Protein AF-A0A838H5M0-F1 (afdb_monomer)

pLDDT: mean 82.22, std 24.82, range [26.3, 98.81]

Secondary structure (DSSP, 8-state):
-------------------------------PPPPTT--------SPPPEESSSPPTTS-PPPPSS----HHHHHHHS--SEEEESSSPPPHHHHHHHHHTT-EEEEEESSHHHHHHHHHTT-SEEEEE-TT-SEE--SSSSS-----HHHHHHHHHHH--S-EEEESS--SHHHHHHHHHTT-SEEE-SGGGTTSTT----HHHHHHHT-TT--EEEESTTTSS-EEEE--HHHHHHGGG--S-TTHHHHHHHHHHHHHHHHT-GGGS--B--TTGGG--SS-HHHHHHHHHHHHHHHHHHHHHTT-

Structure (mmCIF, N/CA/C/O backbone):
data_AF-A0A838H5M0-F1
#
_entry.id   AF-A0A838H5M0-F1
#
loop_
_atom_site.group_PDB
_atom_site.id
_atom_site.type_symbol
_atom_site.label_atom_id
_atom_site.label_alt_id
_atom_site.label_comp_id
_atom_site.label_asym_id
_atom_site.label_entity_id
_atom_site.label_seq_id
_atom_site.pdbx_PDB_ins_code
_atom_site.Cartn_x
_atom_site.Cartn_y
_atom_site.Cartn_z
_atom_site.occupancy
_atom_site.B_iso_or_equiv
_atom_site.auth_seq_id
_atom_site.auth_comp_id
_atom_site.auth_asym_id
_atom_site.auth_atom_id
_atom_site.pdbx_PDB_model_num
ATOM 1 N N . MET A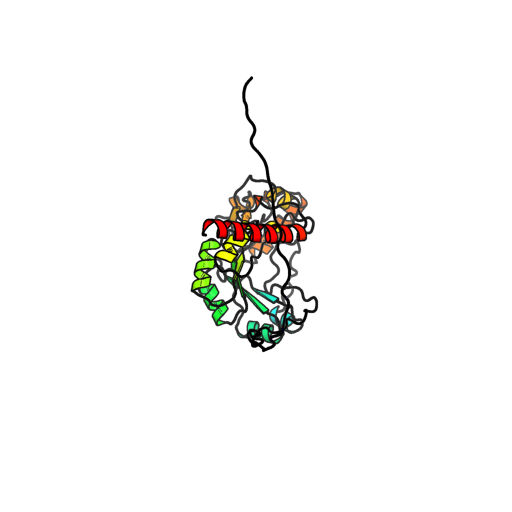 1 1 ? 17.985 65.710 22.638 1.00 34.78 1 MET A N 1
ATOM 2 C CA . MET A 1 1 ? 17.263 66.987 22.824 1.00 34.78 1 MET A CA 1
ATOM 3 C C . MET A 1 1 ? 15.819 66.740 22.411 1.00 34.78 1 MET A C 1
ATOM 5 O O . MET A 1 1 ? 15.636 66.381 21.258 1.00 34.78 1 MET A O 1
ATOM 9 N N . THR A 1 2 ? 14.796 66.876 23.261 1.00 35.25 2 THR A N 1
ATOM 10 C CA . THR A 1 2 ? 14.745 66.818 24.751 1.00 35.25 2 THR A CA 1
ATOM 11 C C . THR A 1 2 ? 14.384 65.365 25.149 1.00 35.25 2 THR A C 1
ATOM 13 O O . THR A 1 2 ? 14.988 64.502 24.514 1.00 35.25 2 THR A O 1
ATOM 16 N N . SER A 1 3 ? 13.551 64.925 26.112 1.00 35.50 3 SER A N 1
ATOM 17 C CA . SER A 1 3 ? 12.930 65.410 27.382 1.00 35.50 3 SER A CA 1
ATOM 18 C C . SER A 1 3 ? 13.117 64.259 28.412 1.00 35.50 3 SER A C 1
ATOM 20 O O . SER A 1 3 ? 13.356 63.133 27.985 1.00 35.50 3 SER A O 1
ATOM 22 N N . SER A 1 4 ? 13.167 64.398 29.744 1.00 38.53 4 SER A N 1
ATOM 23 C CA . SER A 1 4 ? 12.396 65.165 30.754 1.00 38.53 4 SER A CA 1
ATOM 24 C C . SER A 1 4 ? 11.005 64.563 31.068 1.00 38.53 4 SER A C 1
ATOM 26 O O . SER A 1 4 ? 10.207 64.428 30.149 1.00 38.53 4 SER A O 1
ATOM 28 N N . VAL A 1 5 ? 10.630 64.227 32.319 1.00 40.16 5 VAL A N 1
ATOM 29 C CA . VAL A 1 5 ? 11.380 64.259 33.604 1.00 40.16 5 VAL A CA 1
ATOM 30 C C . VAL A 1 5 ? 10.808 63.259 34.653 1.00 40.16 5 VAL A C 1
ATOM 32 O O . VAL A 1 5 ? 9.795 62.613 34.411 1.00 40.16 5 VAL A O 1
ATOM 35 N N . GLU A 1 6 ? 11.525 63.130 35.774 1.00 38.84 6 GLU A N 1
ATOM 36 C CA . GLU A 1 6 ? 11.479 62.237 36.960 1.00 38.84 6 GLU A CA 1
ATOM 37 C C . GLU A 1 6 ? 10.136 61.967 37.706 1.00 38.84 6 GLU A C 1
ATOM 39 O O . GLU A 1 6 ? 9.140 62.654 37.501 1.00 38.84 6 GLU A O 1
ATOM 44 N N . GLY A 1 7 ? 10.144 61.026 38.683 1.00 31.27 7 GLY A N 1
ATOM 45 C CA . GLY A 1 7 ? 9.104 60.941 39.740 1.00 31.27 7 GLY A CA 1
ATOM 46 C C . GLY A 1 7 ? 9.066 59.692 40.663 1.00 31.27 7 GLY A C 1
ATOM 47 O O . GLY A 1 7 ? 8.311 58.762 40.406 1.00 31.27 7 GLY A O 1
ATOM 48 N N . THR A 1 8 ? 9.806 59.681 41.786 1.00 37.62 8 THR A N 1
ATOM 49 C CA . THR A 1 8 ? 9.671 58.776 42.981 1.00 37.62 8 THR A CA 1
ATOM 50 C C . THR A 1 8 ? 10.147 59.548 44.248 1.00 37.62 8 THR A C 1
ATOM 52 O O . THR A 1 8 ? 10.794 60.570 44.011 1.00 37.62 8 THR A O 1
ATOM 55 N N . PRO A 1 9 ? 9.903 59.170 45.549 1.00 48.09 9 PRO A N 1
ATOM 56 C CA . PRO A 1 9 ? 9.705 57.809 46.117 1.00 48.09 9 PRO A CA 1
ATOM 57 C C . PRO A 1 9 ? 8.770 57.613 47.377 1.00 48.09 9 PRO A C 1
ATOM 59 O O . PRO A 1 9 ? 8.238 58.565 47.925 1.00 48.09 9 PRO A O 1
ATOM 62 N N . ARG A 1 10 ? 8.606 56.330 47.802 1.00 38.19 10 ARG A N 1
ATOM 63 C CA . ARG A 1 10 ? 8.627 55.644 49.158 1.00 38.19 10 ARG A CA 1
ATOM 64 C C . ARG A 1 10 ? 8.530 56.430 50.517 1.00 38.19 10 ARG A C 1
ATOM 66 O O . ARG A 1 10 ? 8.821 57.617 50.494 1.00 38.19 10 ARG A O 1
ATOM 73 N N . PRO A 1 11 ? 8.410 55.791 51.737 1.00 58.31 11 PRO A N 1
ATOM 74 C CA . PRO A 1 11 ? 7.992 54.420 52.190 1.00 58.31 11 PRO A CA 1
ATOM 75 C C . PRO A 1 11 ? 7.090 54.363 53.493 1.00 58.31 11 PRO A C 1
ATOM 77 O O . PRO A 1 11 ? 6.642 55.391 53.984 1.00 58.31 11 PRO A O 1
ATOM 80 N N . ASN A 1 12 ? 6.972 53.156 54.106 1.00 33.72 12 ASN A N 1
ATOM 81 C CA . ASN A 1 12 ? 6.614 52.785 55.513 1.00 33.72 12 ASN A CA 1
ATOM 82 C C . ASN A 1 12 ? 5.125 52.464 55.837 1.00 33.72 12 ASN A C 1
ATOM 84 O O . ASN A 1 12 ? 4.237 53.140 55.341 1.00 33.72 12 ASN A O 1
ATOM 88 N N . GLY A 1 13 ? 4.785 51.474 56.692 1.00 31.48 13 GLY A N 1
ATOM 89 C CA . GLY A 1 13 ? 5.603 50.392 57.291 1.00 31.48 13 GLY A CA 1
ATOM 90 C C . GLY A 1 13 ? 4.922 49.567 58.424 1.00 31.48 13 GLY A C 1
ATOM 91 O O . GLY A 1 13 ? 4.016 50.064 59.074 1.00 31.48 13 GLY A O 1
ATOM 92 N N . GLN A 1 14 ? 5.448 48.351 58.681 1.00 33.41 14 GLN A N 1
ATOM 93 C CA . GLN A 1 14 ? 5.302 47.463 59.874 1.00 33.41 14 GLN A CA 1
ATOM 94 C C . GLN A 1 14 ? 3.934 46.838 60.284 1.00 33.41 14 GLN A C 1
ATOM 96 O O . GLN A 1 14 ? 2.878 47.449 60.201 1.00 33.41 14 GLN A O 1
ATOM 101 N N . GLY A 1 15 ? 4.001 45.599 60.813 1.00 29.78 15 GLY A N 1
ATOM 102 C CA . GLY A 1 15 ? 2.917 44.839 61.476 1.00 29.78 15 GLY A CA 1
ATOM 103 C C . GLY A 1 15 ? 3.298 43.355 61.687 1.00 29.78 15 GLY A C 1
ATOM 104 O O . GLY A 1 15 ? 3.871 42.758 60.779 1.00 29.78 15 GLY A O 1
ATOM 105 N N . LEU A 1 16 ? 3.050 42.757 62.868 1.00 31.25 16 LEU A N 1
ATOM 106 C CA . LEU A 1 16 ? 3.543 41.409 63.246 1.00 31.25 16 LEU A CA 1
ATOM 107 C C . LEU A 1 16 ? 2.589 40.599 64.159 1.00 31.25 16 LEU A C 1
ATOM 109 O O . LEU A 1 16 ? 1.838 41.163 64.948 1.00 31.25 16 LEU A O 1
ATOM 113 N N . THR A 1 17 ? 2.802 39.272 64.158 1.00 32.50 17 THR A N 1
ATOM 114 C CA . THR A 1 17 ? 2.340 38.224 65.111 1.00 32.50 17 THR A CA 1
ATOM 115 C C . THR A 1 17 ? 0.890 37.703 65.017 1.00 32.50 17 THR A C 1
ATOM 117 O O . THR A 1 17 ? -0.014 38.383 64.546 1.00 32.50 17 THR A O 1
ATOM 120 N N . GLY A 1 18 ? 0.705 36.449 65.465 1.00 28.34 18 GLY A N 1
ATOM 121 C CA . GLY A 1 18 ? -0.548 35.671 65.462 1.00 28.34 18 GLY A CA 1
ATOM 122 C C . GLY A 1 18 ? -0.293 34.205 65.070 1.00 28.34 18 GLY A C 1
ATOM 123 O O . GLY A 1 18 ? 0.256 33.962 63.998 1.00 28.34 18 GLY A O 1
ATOM 124 N N . ALA A 1 19 ? -0.633 33.223 65.920 1.00 29.98 19 ALA A N 1
ATOM 125 C CA . ALA A 1 19 ? -0.264 31.816 65.698 1.00 29.98 19 ALA A CA 1
ATOM 126 C C . ALA A 1 19 ? -1.312 30.791 66.182 1.00 29.98 19 ALA A C 1
ATOM 128 O O . ALA A 1 19 ? -1.676 30.813 67.353 1.00 29.98 19 ALA A O 1
ATOM 129 N N . GLN A 1 20 ? -1.640 29.829 65.298 1.00 30.98 20 GLN A N 1
ATOM 130 C CA . GLN A 1 20 ? -2.235 28.500 65.581 1.00 30.98 20 GLN A CA 1
ATOM 131 C C . GLN A 1 20 ? -3.648 28.477 66.242 1.00 30.98 20 GLN A C 1
ATOM 133 O O . GLN A 1 20 ? -4.130 29.535 66.642 1.00 30.98 20 GLN A O 1
ATOM 138 N N . PRO A 1 21 ? -4.385 27.330 66.297 1.00 36.12 21 PRO A N 1
ATOM 139 C CA . PRO A 1 21 ? -3.947 25.932 66.156 1.00 36.12 21 PRO A CA 1
ATOM 140 C C . PRO A 1 21 ? -4.722 25.070 65.123 1.00 36.12 21 PRO A C 1
ATOM 142 O O . PRO A 1 21 ? -5.236 25.558 64.122 1.00 36.12 21 PRO A O 1
ATOM 145 N N . GLU A 1 22 ? -4.674 23.753 65.342 1.00 28.27 22 GLU A N 1
ATOM 146 C CA . GLU A 1 22 ? -5.005 22.637 64.450 1.00 28.27 22 GLU A CA 1
ATOM 147 C C . GLU A 1 22 ? -6.471 22.517 63.994 1.00 28.27 22 GLU A C 1
ATOM 149 O O . GLU A 1 22 ? -7.405 22.781 64.747 1.00 28.27 22 GLU A O 1
ATOM 154 N N . ALA A 1 23 ? -6.659 21.908 62.816 1.00 29.95 23 ALA A N 1
ATOM 155 C CA . ALA A 1 23 ? -7.841 21.103 62.504 1.00 29.95 23 ALA A CA 1
ATOM 156 C C . ALA A 1 23 ? -7.459 19.933 61.575 1.00 29.95 23 ALA A C 1
ATOM 158 O O . ALA A 1 23 ? -7.046 20.142 60.434 1.00 29.95 23 ALA A O 1
ATOM 159 N N . ARG A 1 24 ? -7.607 18.688 62.046 1.00 27.17 24 ARG A N 1
ATOM 160 C CA . ARG A 1 24 ? -7.564 17.477 61.205 1.00 27.17 24 ARG A CA 1
ATOM 161 C C . ARG A 1 24 ? -8.988 16.983 60.982 1.00 27.17 24 ARG A C 1
ATOM 163 O O . ARG A 1 24 ? -9.653 16.709 61.968 1.00 27.17 24 ARG A O 1
ATOM 170 N N . HIS A 1 25 ? -9.403 16.742 59.740 1.00 28.28 25 HIS A N 1
ATOM 171 C CA . HIS A 1 25 ? -10.390 15.701 59.409 1.00 28.28 25 HIS A CA 1
ATOM 172 C C . HIS A 1 25 ? -10.233 15.260 57.936 1.00 28.28 25 HIS A C 1
ATOM 174 O O . HIS A 1 25 ? -9.649 16.003 57.146 1.00 28.28 25 HIS A O 1
ATOM 180 N N . PRO A 1 26 ? -10.654 14.033 57.568 1.00 30.22 26 PRO A N 1
ATOM 181 C CA . PRO A 1 26 ? -10.278 13.410 56.299 1.00 30.22 26 PRO A CA 1
ATOM 182 C C . PRO A 1 26 ? -11.283 13.662 55.167 1.00 30.22 26 PRO A C 1
ATOM 184 O O . PRO A 1 26 ? -12.488 13.744 55.400 1.00 30.22 26 PRO A O 1
ATOM 187 N N . SER A 1 27 ? -10.801 13.641 53.923 1.00 27.70 27 SER A N 1
ATOM 188 C CA . SER A 1 27 ? -11.640 13.560 52.723 1.00 27.70 27 SER A CA 1
ATOM 189 C C . SER A 1 27 ? -11.167 12.452 51.773 1.00 27.70 27 SER A C 1
ATOM 191 O O . SER A 1 27 ? -10.081 12.496 51.208 1.00 27.70 27 SER A O 1
ATOM 193 N N . SER A 1 28 ? -12.028 11.437 51.646 1.00 29.52 28 SER A N 1
ATOM 194 C CA . SER A 1 28 ? -12.156 10.448 50.562 1.00 29.52 28 SER A CA 1
ATOM 195 C C . SER A 1 28 ? -11.036 10.379 49.505 1.00 29.52 28 SER A C 1
ATOM 197 O O . SER A 1 28 ? -10.989 11.176 48.566 1.00 29.52 28 SER A O 1
ATOM 199 N N . GLY A 1 29 ? -10.207 9.333 49.577 1.00 26.94 29 GLY A N 1
ATOM 200 C CA . GLY A 1 29 ? -9.337 8.941 48.467 1.00 26.94 29 GLY A CA 1
ATOM 201 C C . GLY A 1 29 ? -10.144 8.309 47.330 1.00 26.94 29 GLY A C 1
ATOM 202 O O . GLY A 1 29 ? -10.338 7.095 47.313 1.00 26.94 29 GLY A O 1
ATOM 203 N N . HIS A 1 30 ? -10.604 9.115 46.371 1.00 26.30 30 HIS A N 1
ATOM 204 C CA . HIS A 1 30 ? -11.317 8.621 45.192 1.00 26.30 30 HIS A CA 1
ATOM 205 C C . HIS A 1 30 ? -10.342 8.315 44.045 1.00 26.30 30 HIS A C 1
ATOM 207 O O . HIS A 1 30 ? -10.050 9.166 43.207 1.00 26.30 30 HIS A O 1
ATOM 213 N N . VAL A 1 31 ? -9.826 7.083 44.010 1.00 30.00 31 VAL A N 1
ATOM 214 C CA . VAL A 1 31 ? -9.080 6.568 42.852 1.00 30.00 31 VAL A CA 1
ATOM 215 C C . VAL A 1 31 ? -10.092 6.157 41.775 1.00 30.00 31 VAL A C 1
ATOM 217 O O . VAL A 1 31 ? -10.850 5.217 42.021 1.00 30.00 31 VAL A O 1
ATOM 220 N N . PRO A 1 32 ? -10.123 6.794 40.587 1.00 30.00 32 PRO A N 1
ATOM 221 C CA . PRO A 1 32 ? -10.972 6.329 39.498 1.00 30.00 32 PRO A CA 1
ATOM 222 C C . PRO A 1 32 ? -10.491 4.945 39.047 1.00 30.00 32 PRO A C 1
ATOM 224 O O . PRO A 1 32 ? -9.348 4.767 38.615 1.00 30.00 32 PRO A O 1
ATOM 227 N N . SER A 1 33 ? -11.358 3.945 39.182 1.00 30.89 33 SER A N 1
ATOM 228 C CA . SER A 1 33 ? -11.054 2.564 38.822 1.00 30.89 33 SER A CA 1
ATOM 229 C C . SER A 1 33 ? -10.790 2.440 37.319 1.00 30.89 33 SER A C 1
ATOM 231 O O . SER A 1 33 ? -11.572 2.891 36.483 1.00 30.89 33 SER A O 1
ATOM 233 N N . ARG A 1 34 ? -9.667 1.804 36.955 1.00 28.98 34 ARG A N 1
ATOM 234 C CA . ARG A 1 34 ? -9.368 1.488 35.550 1.00 28.98 34 ARG A CA 1
ATOM 235 C C . ARG A 1 34 ? -10.463 0.561 35.000 1.00 28.98 34 ARG A C 1
ATOM 237 O O . ARG A 1 34 ? -10.794 -0.409 35.684 1.00 28.98 34 ARG A O 1
ATOM 244 N N . PRO A 1 35 ? -10.966 0.778 33.770 1.00 30.28 35 PRO A N 1
ATOM 245 C CA . PRO A 1 35 ? -11.863 -0.172 33.126 1.00 30.28 35 PRO A CA 1
ATOM 246 C C . PRO A 1 35 ? -11.232 -1.568 33.061 1.00 30.28 35 PRO A C 1
ATOM 248 O O . PRO A 1 35 ? -10.113 -1.737 32.563 1.00 30.28 35 PRO A O 1
ATOM 251 N N . ALA A 1 36 ? -11.949 -2.573 33.564 1.00 31.17 36 ALA A N 1
ATOM 252 C CA . ALA A 1 36 ? -11.558 -3.967 33.412 1.00 31.17 36 ALA A CA 1
ATOM 253 C C . ALA A 1 36 ? -11.675 -4.352 31.927 1.00 31.17 36 ALA A C 1
ATOM 255 O O . ALA A 1 36 ? -12.754 -4.281 31.348 1.00 31.17 36 ALA A O 1
ATOM 256 N N . GLY A 1 37 ? -10.553 -4.712 31.301 1.00 30.72 37 GLY A N 1
ATOM 257 C CA . GLY A 1 37 ? -10.498 -4.992 29.860 1.00 30.72 37 GLY A CA 1
ATOM 258 C C . GLY A 1 37 ? -9.101 -4.863 29.254 1.00 30.72 37 GLY A C 1
ATOM 259 O O . GLY A 1 37 ? -8.787 -5.549 28.285 1.00 30.72 37 GLY A O 1
ATOM 260 N N . ALA A 1 38 ? -8.220 -4.065 29.867 1.00 26.72 38 ALA A N 1
ATOM 261 C CA . ALA A 1 38 ? -6.808 -4.010 29.497 1.00 26.72 38 ALA A CA 1
ATOM 262 C C . ALA A 1 38 ? -6.088 -5.323 29.866 1.00 26.72 38 ALA A C 1
ATOM 264 O O . ALA A 1 38 ? -5.475 -5.429 30.931 1.00 26.72 38 ALA A O 1
ATOM 265 N N . ARG A 1 39 ? -6.151 -6.328 28.980 1.00 32.69 39 ARG A N 1
ATOM 266 C CA . ARG A 1 39 ? -5.245 -7.483 29.029 1.00 32.69 39 ARG A CA 1
ATOM 267 C C . ARG A 1 39 ? -3.813 -6.953 29.008 1.00 32.69 39 ARG A C 1
ATOM 269 O O . ARG A 1 39 ? -3.453 -6.182 28.122 1.00 32.69 39 ARG A O 1
ATOM 276 N N . SER A 1 40 ? -3.006 -7.362 29.983 1.00 29.41 40 SER A N 1
ATOM 277 C CA . SER A 1 40 ? -1.572 -7.083 29.946 1.00 29.41 40 SER A CA 1
ATOM 278 C C . SER A 1 40 ? -0.994 -7.780 28.719 1.00 29.41 40 SER A C 1
ATOM 280 O O . SER A 1 40 ? -1.028 -9.010 28.646 1.00 29.41 40 SER A O 1
ATOM 282 N N . VAL A 1 41 ? -0.509 -7.006 27.745 1.00 38.06 41 VAL A N 1
ATOM 283 C CA . VAL A 1 41 ? 0.188 -7.553 26.579 1.00 38.06 41 VAL A CA 1
ATOM 284 C C . VAL A 1 41 ? 1.526 -8.080 27.080 1.00 38.06 41 VAL A C 1
ATOM 286 O O . VAL A 1 41 ? 2.499 -7.336 27.215 1.00 38.06 41 VAL A O 1
ATOM 289 N N . ALA A 1 42 ? 1.550 -9.368 27.426 1.00 33.38 42 ALA A N 1
ATOM 290 C CA . ALA A 1 42 ? 2.771 -10.071 27.772 1.00 33.38 42 ALA A CA 1
ATOM 291 C C . ALA A 1 42 ? 3.755 -9.884 26.615 1.00 33.38 42 ALA A C 1
ATOM 293 O O . ALA A 1 42 ? 3.446 -10.251 25.483 1.00 33.38 42 ALA A O 1
ATOM 294 N N . ARG A 1 43 ? 4.901 -9.253 26.907 1.00 30.44 43 ARG A N 1
ATOM 295 C CA . ARG A 1 43 ? 5.926 -8.868 25.928 1.00 30.44 43 ARG A CA 1
ATOM 296 C C . ARG A 1 43 ? 6.186 -10.045 24.977 1.00 30.44 43 ARG A C 1
ATOM 298 O O . ARG A 1 43 ? 6.755 -11.037 25.442 1.00 30.44 43 ARG A O 1
ATOM 305 N N . PRO A 1 44 ? 5.779 -9.968 23.697 1.00 37.47 44 PRO A N 1
ATOM 306 C CA . PRO A 1 44 ? 5.873 -11.118 22.817 1.00 37.47 44 PRO A CA 1
ATOM 307 C C . PRO A 1 44 ? 7.340 -11.515 22.649 1.00 37.47 44 PRO A C 1
ATOM 309 O O . PRO A 1 44 ? 8.237 -10.664 22.582 1.00 37.47 44 PRO A O 1
ATOM 312 N N . GLN A 1 45 ? 7.587 -12.824 22.570 1.00 41.25 45 GLN A N 1
ATOM 313 C CA . GLN A 1 45 ? 8.824 -13.311 21.961 1.00 41.25 45 GLN A CA 1
ATOM 314 C C . GLN A 1 45 ? 8.892 -12.765 20.524 1.00 41.25 45 GLN A C 1
ATOM 316 O O . GLN A 1 45 ? 7.856 -12.436 19.952 1.00 41.25 45 GLN A O 1
ATOM 321 N N . ARG A 1 46 ? 10.093 -12.614 19.947 1.00 41.28 46 ARG A N 1
ATOM 322 C CA . ARG A 1 46 ? 10.288 -11.970 18.631 1.00 41.28 46 ARG A CA 1
ATOM 323 C C . ARG A 1 46 ? 9.721 -12.809 17.468 1.00 41.28 46 ARG A C 1
ATOM 325 O O . ARG A 1 46 ? 10.483 -13.357 16.678 1.00 41.28 46 ARG A O 1
ATOM 332 N N . SER A 1 47 ? 8.400 -12.891 17.349 1.00 50.34 47 SER A N 1
ATOM 333 C CA . SER A 1 47 ? 7.701 -13.372 16.163 1.00 50.34 47 SER A CA 1
ATOM 334 C C . SER A 1 47 ? 7.472 -12.201 15.205 1.00 50.34 47 SER A C 1
ATOM 336 O O . SER A 1 47 ? 7.073 -11.106 15.603 1.00 50.34 47 SER A O 1
ATOM 338 N N . VAL A 1 48 ? 7.806 -12.409 13.933 1.00 61.53 48 VAL A N 1
ATOM 339 C CA . VAL A 1 48 ? 7.784 -11.361 12.905 1.00 61.53 48 VAL A CA 1
ATOM 340 C C . VAL A 1 48 ? 6.391 -11.325 12.257 1.00 61.53 48 VAL A C 1
ATOM 342 O O . VAL A 1 48 ? 5.858 -12.394 11.949 1.00 61.53 48 VAL A O 1
ATOM 345 N N . PRO A 1 49 ? 5.780 -10.144 12.034 1.00 61.75 49 PRO A N 1
ATOM 346 C CA . PRO A 1 49 ? 4.556 -10.033 11.240 1.00 61.75 49 PRO A CA 1
ATOM 347 C C . PRO A 1 49 ? 4.733 -10.686 9.866 1.00 61.75 49 PRO A C 1
ATOM 349 O O . PRO A 1 49 ? 5.741 -10.449 9.201 1.00 61.75 49 PRO A O 1
ATOM 352 N N . THR A 1 50 ? 3.783 -11.521 9.451 1.00 70.75 50 THR A N 1
ATOM 353 C CA . THR A 1 50 ? 3.928 -12.365 8.253 1.00 70.75 50 THR A CA 1
ATOM 354 C C . THR A 1 50 ? 2.709 -12.225 7.344 1.00 70.75 50 THR A C 1
ATOM 356 O O . THR A 1 50 ? 1.582 -12.283 7.821 1.00 70.75 50 THR A O 1
ATOM 359 N N . SER A 1 51 ? 2.907 -12.059 6.035 1.00 68.75 51 SER A N 1
ATOM 360 C CA . SER A 1 51 ? 1.803 -12.145 5.066 1.00 68.75 51 SER A CA 1
ATOM 361 C C . SER A 1 51 ? 1.506 -13.614 4.747 1.00 68.75 51 SER A C 1
ATOM 363 O O . SER A 1 51 ? 2.424 -14.425 4.616 1.00 68.75 51 SER A O 1
ATOM 365 N N . ALA A 1 52 ? 0.221 -13.958 4.657 1.00 55.09 52 ALA A N 1
ATOM 366 C CA . ALA A 1 52 ? -0.267 -15.266 4.220 1.00 55.09 52 ALA A CA 1
ATOM 367 C C . ALA A 1 52 ? -0.475 -15.352 2.697 1.00 55.09 52 ALA A C 1
ATOM 369 O O . ALA A 1 52 ? -0.808 -16.420 2.181 1.00 55.09 52 ALA A O 1
ATOM 370 N N . ASP A 1 53 ? -0.275 -14.249 1.978 1.00 56.38 53 ASP A N 1
ATOM 371 C CA . ASP A 1 53 ? -0.224 -14.212 0.522 1.00 56.38 53 ASP A CA 1
ATOM 372 C C . ASP A 1 53 ? 1.110 -14.811 0.026 1.00 56.38 53 ASP A C 1
ATOM 374 O O . ASP A 1 53 ? 2.118 -14.779 0.742 1.00 56.38 53 ASP A O 1
ATOM 378 N N . PRO A 1 54 ? 1.184 -15.330 -1.215 1.00 45.34 54 PRO A N 1
ATOM 379 C CA . PRO A 1 54 ? 2.478 -15.581 -1.841 1.00 45.34 54 PRO A CA 1
ATOM 380 C C . PRO A 1 54 ? 3.297 -14.275 -1.869 1.00 45.34 54 PRO A C 1
ATOM 382 O O . PRO A 1 54 ? 2.730 -13.215 -2.149 1.00 45.34 54 PRO A O 1
ATOM 385 N N . PRO A 1 55 ? 4.617 -14.320 -1.601 1.00 43.94 55 PRO A N 1
ATOM 386 C CA . PRO A 1 55 ? 5.418 -13.119 -1.392 1.00 43.94 55 PRO A CA 1
ATOM 387 C C . PRO A 1 55 ? 5.294 -12.154 -2.574 1.00 43.94 55 PRO A C 1
ATOM 389 O O . PRO A 1 55 ? 5.531 -12.525 -3.727 1.00 43.94 55 PRO A O 1
ATOM 392 N N . ALA A 1 56 ? 4.921 -10.906 -2.273 1.00 42.78 56 ALA A N 1
ATOM 393 C CA . ALA A 1 56 ? 4.787 -9.856 -3.273 1.00 42.78 56 ALA A CA 1
ATOM 394 C C . ALA A 1 56 ? 6.074 -9.756 -4.110 1.00 42.78 56 ALA A C 1
ATOM 396 O O . ALA A 1 56 ? 7.178 -9.772 -3.570 1.00 42.78 56 ALA A O 1
ATOM 397 N N . ALA A 1 57 ? 5.929 -9.664 -5.436 1.00 40.88 57 ALA A N 1
ATOM 398 C CA . ALA A 1 57 ? 7.004 -9.899 -6.408 1.00 40.88 57 ALA A CA 1
ATOM 399 C C . ALA A 1 57 ? 8.023 -8.739 -6.549 1.00 40.88 57 ALA A C 1
ATOM 401 O O . ALA A 1 57 ? 8.305 -8.260 -7.656 1.00 40.88 57 ALA A O 1
ATOM 402 N N . THR A 1 58 ? 8.547 -8.271 -5.417 1.00 37.78 58 THR A N 1
ATOM 403 C CA . THR A 1 58 ? 9.571 -7.230 -5.273 1.00 37.78 58 THR A CA 1
ATOM 404 C C . THR A 1 58 ? 10.977 -7.791 -5.488 1.00 37.78 58 THR A C 1
ATOM 406 O O . THR A 1 58 ? 11.739 -7.219 -6.269 1.00 37.78 58 THR A O 1
ATOM 409 N N . ASN A 1 59 ? 11.283 -8.935 -4.869 1.00 35.50 59 ASN A N 1
ATOM 410 C CA . ASN A 1 59 ? 12.604 -9.570 -4.887 1.00 35.50 59 ASN A CA 1
ATOM 411 C C . ASN A 1 59 ? 12.745 -10.613 -6.016 1.00 35.50 59 ASN A C 1
ATOM 413 O O . ASN A 1 59 ? 11.770 -10.978 -6.676 1.00 35.50 59 ASN A O 1
ATOM 417 N N . ALA A 1 60 ? 13.986 -11.001 -6.320 1.00 36.94 60 ALA A N 1
ATOM 418 C CA . ALA A 1 60 ? 14.389 -11.421 -7.667 1.00 36.94 60 ALA A CA 1
ATOM 419 C C . ALA A 1 60 ? 14.517 -12.941 -7.910 1.00 36.94 60 ALA A C 1
ATOM 421 O O . ALA A 1 60 ? 15.210 -13.340 -8.844 1.00 36.94 60 ALA A O 1
ATOM 422 N N . ASP A 1 61 ? 13.840 -13.782 -7.128 1.00 34.94 61 ASP A N 1
ATOM 423 C CA . ASP A 1 61 ? 13.873 -15.235 -7.326 1.00 34.94 61 ASP A CA 1
ATOM 424 C C . ASP A 1 61 ? 12.877 -15.710 -8.394 1.00 34.94 61 ASP A C 1
ATOM 426 O O . ASP A 1 61 ? 11.701 -15.334 -8.407 1.00 34.94 61 ASP A O 1
ATOM 430 N N . ALA A 1 62 ? 13.340 -16.592 -9.283 1.00 35.03 62 ALA A N 1
ATOM 431 C CA . ALA A 1 62 ? 12.458 -17.358 -10.154 1.00 35.03 62 ALA A CA 1
ATOM 432 C C . ALA A 1 62 ? 11.766 -18.455 -9.318 1.00 35.03 62 ALA A C 1
ATOM 434 O O . ALA A 1 62 ? 12.461 -19.252 -8.681 1.00 35.03 62 ALA A O 1
ATOM 435 N N . PRO A 1 63 ? 10.423 -18.538 -9.298 1.00 40.69 63 PRO A N 1
ATOM 436 C CA . PRO A 1 63 ? 9.737 -19.508 -8.457 1.00 40.69 63 PRO A CA 1
ATOM 437 C C . PRO A 1 63 ? 10.005 -20.931 -8.947 1.00 40.69 63 PRO A C 1
ATOM 439 O O . PRO A 1 63 ? 9.686 -21.291 -10.082 1.00 40.69 63 PRO A O 1
ATOM 442 N N . THR A 1 64 ? 10.552 -21.769 -8.066 1.00 35.19 64 THR A N 1
ATOM 443 C CA . THR A 1 64 ? 10.585 -23.216 -8.289 1.00 35.19 64 THR A CA 1
ATOM 444 C C . THR A 1 64 ? 9.146 -23.744 -8.381 1.00 35.19 64 THR A C 1
ATOM 446 O O . THR A 1 64 ? 8.296 -23.338 -7.585 1.00 35.19 64 THR A O 1
ATOM 449 N N . PRO A 1 65 ? 8.831 -24.671 -9.309 1.00 33.97 65 PRO A N 1
ATOM 450 C CA . PRO A 1 65 ? 7.472 -25.179 -9.534 1.00 33.97 65 PRO A CA 1
ATOM 451 C C . PRO A 1 65 ? 7.054 -26.211 -8.467 1.00 33.97 65 PRO A C 1
ATOM 453 O O . PRO A 1 65 ? 6.515 -27.281 -8.758 1.00 33.97 65 PRO A O 1
ATOM 456 N N . HIS A 1 66 ? 7.349 -25.928 -7.201 1.00 38.06 66 HIS A N 1
ATOM 457 C CA . HIS A 1 66 ? 7.182 -26.838 -6.079 1.00 38.06 66 HIS A CA 1
ATOM 458 C C . HIS A 1 66 ? 6.140 -26.296 -5.112 1.00 38.06 66 HIS A C 1
ATOM 460 O O . HIS A 1 66 ? 6.436 -25.435 -4.293 1.00 38.06 66 HIS A O 1
ATOM 466 N N . ARG A 1 67 ? 4.924 -26.851 -5.239 1.00 39.19 67 ARG A N 1
ATOM 467 C CA . ARG A 1 67 ? 3.831 -26.874 -4.249 1.00 39.19 67 ARG A CA 1
ATOM 468 C C . ARG A 1 67 ? 4.014 -25.875 -3.100 1.00 39.19 67 ARG A C 1
ATOM 470 O O . ARG A 1 67 ? 4.594 -26.226 -2.071 1.00 39.19 67 ARG A O 1
ATOM 477 N N . GLN A 1 68 ? 3.431 -24.683 -3.236 1.00 44.94 68 GLN A N 1
ATOM 478 C CA . GLN A 1 68 ? 3.137 -23.869 -2.059 1.00 44.94 68 GLN A CA 1
ATOM 479 C C . GLN A 1 68 ? 2.305 -24.739 -1.108 1.00 44.94 68 GLN A C 1
ATOM 481 O O . GLN A 1 68 ? 1.176 -25.117 -1.427 1.00 44.94 68 GLN A O 1
ATOM 486 N N . LYS A 1 69 ? 2.886 -25.123 0.035 1.00 47.66 69 LYS A N 1
ATOM 487 C CA . LYS A 1 69 ? 2.087 -25.646 1.144 1.00 47.66 69 LYS A CA 1
ATOM 488 C C . LYS A 1 69 ? 1.108 -24.533 1.532 1.00 47.66 69 LYS A C 1
ATOM 490 O O . LYS A 1 69 ? 1.540 -23.379 1.557 1.00 47.66 69 LYS A O 1
ATOM 495 N N . PRO A 1 70 ? -0.164 -24.836 1.838 1.00 67.56 70 PRO A N 1
ATOM 496 C CA . PRO A 1 70 ? -1.080 -23.816 2.332 1.00 67.56 70 PRO A CA 1
ATOM 497 C C . PRO A 1 70 ? -0.452 -23.145 3.562 1.00 67.56 70 PRO A C 1
ATOM 499 O O . PRO A 1 70 ? -0.067 -23.822 4.519 1.00 67.56 70 PRO A O 1
ATOM 502 N N . LEU A 1 71 ? -0.281 -21.821 3.494 1.00 80.69 71 LEU A N 1
ATOM 503 C CA . LEU A 1 71 ? 0.500 -21.061 4.475 1.00 80.69 71 LEU A CA 1
ATOM 504 C C . LEU A 1 71 ? -0.181 -21.037 5.847 1.00 80.69 71 LEU A C 1
ATOM 506 O O . LEU A 1 71 ? 0.498 -21.124 6.866 1.00 80.69 71 LEU A O 1
ATOM 510 N N . VAL A 1 72 ? -1.516 -21.014 5.881 1.00 84.25 72 VAL A N 1
ATOM 511 C CA . VAL A 1 72 ? -2.305 -20.982 7.122 1.00 84.25 72 VAL A CA 1
ATOM 512 C C . VAL A 1 72 ? -2.024 -22.185 8.042 1.00 84.25 72 VAL A C 1
ATOM 514 O O . VAL A 1 72 ? -1.728 -21.959 9.215 1.00 84.25 72 VAL A O 1
ATOM 517 N N . PRO A 1 73 ? -2.024 -23.449 7.569 1.00 86.12 73 PRO A N 1
ATOM 518 C CA . PRO A 1 73 ? -1.555 -24.580 8.363 1.00 86.12 73 PRO A CA 1
ATOM 519 C C . PRO A 1 73 ? -0.166 -24.424 8.988 1.00 86.12 73 PRO A C 1
ATOM 521 O O . PRO A 1 73 ? -0.026 -24.705 10.176 1.00 86.12 73 PRO A O 1
ATOM 524 N N . LEU A 1 74 ? 0.819 -23.928 8.232 1.00 85.88 74 LEU A N 1
ATOM 525 C CA . LEU A 1 74 ? 2.187 -23.721 8.719 1.00 85.88 74 LEU A CA 1
ATOM 526 C C . LEU A 1 74 ? 2.259 -22.600 9.769 1.00 85.88 74 LEU A C 1
ATOM 528 O O . LEU A 1 74 ? 2.911 -22.758 10.798 1.00 85.88 74 LEU A O 1
ATOM 532 N N . LEU A 1 75 ? 1.552 -21.492 9.538 1.00 86.50 75 LEU A N 1
ATOM 533 C CA . LEU A 1 75 ? 1.451 -20.370 10.476 1.00 86.50 75 LEU A CA 1
ATOM 534 C C . LEU A 1 75 ? 0.697 -20.752 11.759 1.00 86.50 75 LEU A C 1
ATOM 536 O O . LEU A 1 75 ? 1.000 -20.230 12.823 1.00 86.50 75 LEU A O 1
ATOM 540 N N . ALA A 1 76 ? -0.232 -21.706 11.696 1.00 85.81 76 ALA A N 1
ATOM 541 C CA . ALA A 1 76 ? -0.893 -22.246 12.883 1.00 85.81 76 ALA A CA 1
ATOM 542 C C . ALA A 1 76 ? 0.004 -23.186 13.713 1.00 85.81 76 ALA A C 1
ATOM 544 O O . ALA A 1 76 ? -0.205 -23.336 14.916 1.00 85.81 76 ALA A O 1
ATOM 545 N N . GLU A 1 77 ? 0.991 -23.827 13.080 1.00 87.69 77 GLU A N 1
ATOM 546 C CA . GLU A 1 77 ? 2.007 -24.664 13.736 1.00 87.69 77 GLU A CA 1
ATOM 547 C C . GLU A 1 77 ? 3.183 -23.826 14.280 1.00 87.69 77 GLU A C 1
ATOM 549 O O . GLU A 1 77 ? 3.819 -24.212 15.261 1.00 87.69 77 GLU A O 1
ATOM 554 N N . SER A 1 78 ? 3.451 -22.659 13.682 1.00 86.75 78 SER A N 1
ATOM 555 C CA . SER A 1 78 ? 4.499 -21.710 14.081 1.00 86.75 78 SER A CA 1
ATOM 556 C C . SER A 1 78 ? 3.965 -20.262 14.065 1.00 86.75 78 SER A C 1
ATOM 558 O O . SER A 1 78 ? 4.152 -19.545 13.079 1.00 86.75 78 SER A O 1
ATOM 560 N N . PRO A 1 79 ? 3.264 -19.818 15.129 1.00 85.06 79 PRO A N 1
ATOM 561 C CA . PRO A 1 79 ? 2.508 -18.565 15.111 1.00 85.06 79 PRO A CA 1
ATOM 562 C C . PRO A 1 79 ? 3.363 -17.296 15.032 1.00 85.06 79 PRO A C 1
ATOM 564 O O . PRO A 1 79 ? 4.192 -17.000 15.898 1.00 85.06 79 PRO A O 1
ATOM 567 N N . ALA A 1 80 ? 3.055 -16.476 14.026 1.00 89.38 80 ALA A N 1
ATOM 568 C CA . ALA A 1 80 ? 3.394 -15.058 14.001 1.00 89.38 80 ALA A CA 1
ATOM 569 C C . ALA A 1 80 ? 2.525 -14.279 15.011 1.00 89.38 80 ALA A C 1
ATOM 571 O O . ALA A 1 80 ? 1.408 -14.696 15.316 1.00 89.38 80 ALA A O 1
ATOM 572 N N . ALA A 1 81 ? 2.989 -13.121 15.496 1.00 91.50 81 ALA A N 1
ATOM 573 C CA . ALA A 1 81 ? 2.146 -12.229 16.309 1.00 91.50 81 ALA A CA 1
ATOM 574 C C . ALA A 1 81 ? 0.926 -11.711 15.523 1.00 91.50 81 ALA A C 1
ATOM 576 O O . ALA A 1 81 ? -0.166 -11.577 16.068 1.00 91.50 81 ALA A O 1
ATOM 577 N N . MET A 1 82 ? 1.119 -11.458 14.227 1.00 93.38 82 MET A N 1
ATOM 578 C CA . MET A 1 82 ? 0.092 -11.010 13.296 1.00 93.38 82 MET A CA 1
ATOM 579 C C . MET A 1 82 ? 0.314 -11.670 11.935 1.00 93.38 82 MET A C 1
ATOM 581 O O . MET A 1 82 ? 1.458 -11.793 11.479 1.00 93.38 82 MET A O 1
ATOM 5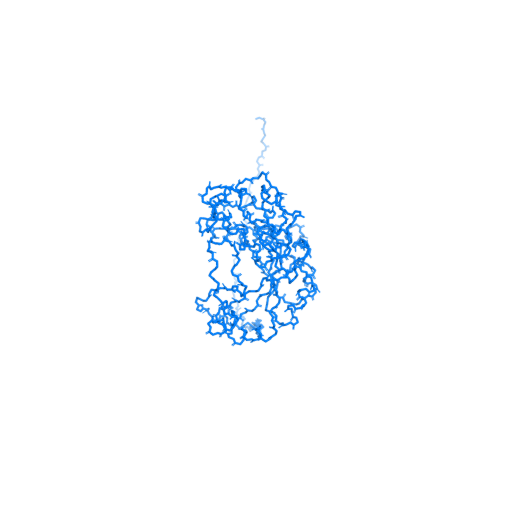85 N N . VAL A 1 83 ? -0.787 -12.081 11.309 1.00 93.31 83 VAL A N 1
ATOM 586 C CA . VAL A 1 83 ? -0.844 -12.591 9.941 1.00 93.31 83 VAL A CA 1
ATOM 587 C C . VAL A 1 83 ? -1.709 -11.661 9.093 1.00 93.31 83 VAL A C 1
ATOM 589 O O . VAL A 1 83 ? -2.872 -11.427 9.427 1.00 93.31 83 VAL A O 1
ATOM 592 N N . SER A 1 84 ? -1.156 -11.144 7.994 1.00 92.62 84 SER A N 1
ATOM 593 C CA . SER A 1 84 ? -1.875 -10.274 7.059 1.00 92.62 84 SER A CA 1
ATOM 594 C C . SER A 1 84 ? -2.285 -10.992 5.771 1.00 92.62 84 SER A C 1
ATOM 596 O O . SER A 1 84 ? -1.540 -11.815 5.241 1.00 92.62 84 SER A O 1
ATOM 598 N N . PHE A 1 85 ? -3.464 -10.646 5.258 1.00 92.94 85 PHE A N 1
ATOM 599 C CA . PHE A 1 85 ? -3.979 -11.067 3.952 1.00 92.94 85 PHE A CA 1
ATOM 600 C C . PHE A 1 85 ? -4.155 -9.838 3.052 1.00 92.94 85 PHE A C 1
ATOM 602 O O . PHE A 1 85 ? -4.663 -8.806 3.506 1.00 92.94 85 PHE A O 1
ATOM 609 N N . ALA A 1 86 ? -3.734 -9.928 1.792 1.00 88.06 86 ALA A N 1
ATOM 610 C CA . ALA A 1 86 ? -3.671 -8.808 0.857 1.00 88.06 86 ALA A CA 1
ATOM 611 C C . ALA A 1 86 ? -4.435 -9.027 -0.455 1.00 88.06 86 ALA A C 1
ATOM 613 O O . ALA A 1 86 ? -4.841 -8.040 -1.054 1.00 88.06 86 ALA A O 1
ATOM 614 N N . PHE A 1 87 ? -4.654 -10.261 -0.918 1.00 85.81 87 PHE A N 1
ATOM 615 C CA . PHE A 1 87 ? -5.362 -10.531 -2.186 1.00 85.81 87 PHE A CA 1
ATOM 616 C C . PHE A 1 87 ? -6.697 -11.278 -2.029 1.00 85.81 87 PHE A C 1
ATOM 618 O O . PHE A 1 87 ? -7.209 -11.837 -2.999 1.00 85.81 87 PHE A O 1
ATOM 625 N N . GLY A 1 88 ? -7.275 -11.287 -0.827 1.00 85.88 88 GLY A N 1
ATOM 626 C CA . GLY A 1 88 ? -8.571 -11.906 -0.551 1.00 85.88 88 GLY A CA 1
ATOM 627 C C . GLY A 1 88 ? -8.923 -11.921 0.936 1.00 85.88 88 GLY A C 1
ATOM 628 O O . GLY A 1 88 ? -8.084 -11.636 1.791 1.00 85.88 88 GLY A O 1
ATOM 629 N N . CYS A 1 89 ? -10.164 -12.296 1.240 1.00 88.38 89 CYS A N 1
ATOM 630 C CA . CYS A 1 89 ? -10.594 -12.597 2.602 1.00 88.38 89 CYS A CA 1
ATOM 631 C C . CYS A 1 89 ? -10.246 -14.063 2.947 1.00 88.38 89 CYS A C 1
ATOM 633 O O . CYS A 1 89 ? -10.537 -14.944 2.131 1.00 88.38 89 CYS A O 1
ATOM 635 N N . PRO A 1 90 ? -9.646 -14.369 4.114 1.00 90.25 90 PRO A N 1
ATOM 636 C CA . PRO A 1 90 ? -9.487 -15.750 4.566 1.00 90.25 90 PRO A CA 1
ATOM 637 C C . PRO A 1 90 ? -10.844 -16.399 4.867 1.00 90.25 90 PRO A C 1
ATOM 639 O O . PRO A 1 90 ? -11.811 -15.718 5.209 1.00 90.25 90 PRO A O 1
ATOM 642 N N . SER A 1 91 ? -10.916 -17.733 4.807 1.00 91.56 91 SER A N 1
ATOM 643 C CA . SER A 1 91 ? -12.107 -18.438 5.288 1.00 91.56 91 SER A CA 1
ATOM 644 C C . SER A 1 91 ? -12.262 -18.273 6.806 1.00 91.56 91 SER A C 1
ATOM 646 O O . SER A 1 91 ? -11.276 -18.118 7.532 1.00 91.56 91 SER A O 1
ATOM 648 N N . PHE A 1 92 ? -13.496 -18.370 7.310 1.00 92.88 92 PHE A N 1
ATOM 649 C CA . PHE A 1 92 ? -13.754 -18.383 8.754 1.00 92.88 92 PHE A CA 1
ATOM 650 C C . PHE A 1 92 ? -12.978 -19.504 9.474 1.00 92.88 92 PHE A C 1
ATOM 652 O O . PHE A 1 92 ? -12.514 -19.309 10.596 1.00 92.88 92 PHE A O 1
ATOM 659 N N . GLU A 1 93 ? -12.783 -20.666 8.837 1.00 93.06 93 GLU A N 1
ATOM 660 C CA . GLU A 1 93 ? -12.011 -21.767 9.426 1.00 93.06 93 GLU A CA 1
ATOM 661 C C . GLU A 1 93 ? -10.514 -21.434 9.520 1.00 93.06 93 GLU A C 1
ATOM 663 O O . GLU A 1 93 ? -9.914 -21.639 10.580 1.00 93.06 93 GLU A O 1
ATOM 668 N N . ASP A 1 94 ? -9.929 -20.881 8.453 1.00 91.38 94 ASP A N 1
ATOM 669 C CA . ASP A 1 94 ? -8.526 -20.452 8.393 1.00 91.38 94 ASP A CA 1
ATOM 670 C C . ASP A 1 94 ? -8.232 -19.347 9.411 1.00 91.38 94 ASP A C 1
ATOM 672 O O . ASP A 1 94 ? -7.295 -19.446 10.208 1.00 91.38 94 ASP A O 1
ATOM 676 N N . LEU A 1 95 ? -9.079 -18.319 9.440 1.00 92.25 95 LEU A N 1
ATOM 677 C CA . LEU A 1 95 ? -8.995 -17.216 10.388 1.00 92.25 95 LEU A CA 1
ATOM 678 C C . LEU A 1 95 ? -9.135 -17.726 11.828 1.00 92.25 95 LEU A C 1
ATOM 680 O O . LEU A 1 95 ? -8.298 -17.421 12.681 1.00 92.25 95 LEU A O 1
ATOM 684 N N . ALA A 1 96 ? -10.134 -18.566 12.111 1.00 92.75 96 ALA A N 1
ATOM 685 C CA . ALA A 1 96 ? -10.305 -19.140 13.440 1.00 92.75 96 ALA A CA 1
ATOM 686 C C . ALA A 1 96 ? -9.147 -20.083 13.819 1.00 92.75 96 ALA A C 1
ATOM 688 O O . ALA A 1 96 ? -8.829 -20.207 15.003 1.00 92.75 96 ALA A O 1
ATOM 689 N N . ARG A 1 97 ? -8.484 -20.732 12.851 1.00 93.31 97 ARG A N 1
ATOM 690 C CA . ARG A 1 97 ? -7.278 -21.546 13.073 1.00 93.31 97 ARG A CA 1
ATOM 691 C C . ARG A 1 97 ? -6.090 -20.680 13.499 1.00 93.31 97 ARG A C 1
ATOM 693 O O . ARG A 1 97 ? -5.468 -21.014 14.504 1.00 93.31 97 ARG A O 1
ATOM 700 N N . LEU A 1 98 ? -5.829 -19.564 12.816 1.00 92.81 98 LEU A N 1
ATOM 701 C CA . LEU A 1 98 ? -4.759 -18.615 13.170 1.00 92.81 98 LEU A CA 1
ATOM 702 C C . LEU A 1 98 ? -4.998 -17.937 14.530 1.00 92.81 98 LEU A C 1
ATOM 704 O O . LEU A 1 98 ? -4.085 -17.815 15.349 1.00 92.81 98 LEU A O 1
ATOM 708 N N . LYS A 1 99 ? -6.246 -17.567 14.827 1.00 93.00 99 LYS A N 1
ATOM 709 C CA . LYS A 1 99 ? -6.599 -16.963 16.122 1.00 93.00 99 LYS A CA 1
ATOM 710 C C . LYS A 1 99 ? -6.474 -17.966 17.274 1.00 93.00 99 LYS A C 1
ATOM 712 O O . LYS A 1 99 ? -6.042 -17.590 18.362 1.00 93.00 99 LYS A O 1
ATOM 717 N N . ARG A 1 100 ? -6.741 -19.262 17.040 1.00 94.56 100 ARG A N 1
ATOM 718 C CA . ARG A 1 100 ? -6.463 -20.341 18.014 1.00 94.56 100 ARG A CA 1
ATOM 719 C C . ARG A 1 100 ? -4.967 -20.543 18.293 1.00 94.56 100 ARG A C 1
ATOM 721 O O . ARG A 1 100 ? -4.637 -20.976 19.393 1.00 94.56 100 ARG A O 1
ATOM 728 N N . SER A 1 101 ? -4.071 -20.206 17.362 1.00 91.00 101 SER A N 1
ATOM 729 C CA . SER A 1 101 ? -2.616 -20.197 17.596 1.00 91.00 101 SER A CA 1
ATOM 730 C C . SER A 1 101 ? -2.086 -18.882 18.199 1.00 91.00 101 SER A C 1
ATOM 732 O O . SER A 1 101 ? -0.885 -18.765 18.425 1.00 91.00 101 SER A O 1
ATOM 734 N N . ASN A 1 102 ? -2.968 -17.943 18.572 1.00 90.94 102 ASN A N 1
ATOM 735 C CA . ASN A 1 102 ? -2.664 -16.607 19.117 1.00 90.94 102 ASN A CA 1
ATOM 736 C C . ASN A 1 102 ? -2.038 -15.618 18.111 1.00 90.94 102 ASN A C 1
ATOM 738 O O . ASN A 1 102 ? -1.330 -14.700 18.522 1.00 90.94 102 ASN A O 1
ATOM 742 N N . SER A 1 103 ? -2.318 -15.776 16.816 1.00 94.00 103 SER A N 1
ATOM 743 C CA . SER A 1 103 ? -2.026 -14.753 15.805 1.00 94.00 103 SER A CA 1
ATOM 744 C C . SER A 1 103 ? -3.222 -13.814 15.634 1.00 94.00 103 SER A C 1
ATOM 746 O O . SER A 1 103 ? -4.349 -14.285 15.477 1.00 94.00 103 SER A O 1
ATOM 748 N N . GLU A 1 104 ? -2.992 -12.499 15.607 1.00 95.31 104 GLU A N 1
ATOM 749 C CA . GLU A 1 104 ? -3.985 -11.550 15.079 1.00 95.31 104 GLU A CA 1
ATOM 750 C C . GLU A 1 104 ? -4.142 -11.747 13.565 1.00 95.31 104 GLU A C 1
ATOM 752 O O . GLU A 1 104 ? -3.149 -11.964 12.867 1.00 95.31 104 GLU A O 1
ATOM 757 N N . VAL A 1 105 ? -5.365 -11.635 13.038 1.00 95.44 105 VAL A N 1
ATOM 758 C CA . VAL A 1 105 ? -5.636 -11.739 11.594 1.00 95.44 105 VAL A CA 1
ATOM 759 C C . VAL A 1 105 ? -6.045 -10.379 11.038 1.00 95.44 105 VAL A C 1
ATOM 761 O O . VAL A 1 105 ? -7.101 -9.844 11.379 1.00 95.44 105 VAL A O 1
ATOM 764 N N . TRP A 1 106 ? -5.191 -9.815 10.184 1.00 97.12 106 TRP A N 1
ATOM 765 C CA . TRP A 1 106 ? -5.376 -8.506 9.556 1.00 97.12 106 TRP A CA 1
ATOM 766 C C . TRP A 1 106 ? -5.738 -8.688 8.074 1.00 97.12 106 TRP A C 1
ATOM 768 O O . TRP A 1 106 ? -5.059 -9.424 7.358 1.00 97.12 106 TRP A O 1
ATOM 778 N N . VAL A 1 107 ? -6.781 -8.014 7.585 1.00 96.88 107 VAL A N 1
ATOM 779 C CA . VAL A 1 107 ? -7.264 -8.168 6.196 1.00 96.88 107 VAL A CA 1
ATOM 780 C C . VAL A 1 107 ? -7.177 -6.838 5.452 1.00 96.88 107 VAL A C 1
ATOM 782 O O . VAL A 1 107 ? -7.647 -5.814 5.944 1.00 96.88 107 VAL A O 1
ATOM 785 N N . THR A 1 108 ? -6.562 -6.838 4.271 1.00 97.31 108 THR A N 1
ATOM 786 C CA . THR A 1 108 ? -6.489 -5.656 3.399 1.00 97.31 108 THR A CA 1
ATOM 787 C C . THR A 1 108 ? -7.803 -5.473 2.656 1.00 97.31 108 THR A C 1
ATOM 789 O O . THR A 1 108 ? -8.368 -6.442 2.159 1.00 97.31 108 THR A O 1
ATOM 792 N N . VAL A 1 109 ? -8.299 -4.237 2.605 1.00 97.19 109 VAL A N 1
ATOM 793 C CA . VAL A 1 109 ? -9.585 -3.893 1.986 1.00 97.19 109 VAL A CA 1
ATOM 794 C C . VAL A 1 109 ? -9.479 -2.584 1.206 1.00 97.19 109 VAL A C 1
ATOM 796 O O . VAL A 1 109 ? -8.764 -1.656 1.594 1.00 97.19 109 VAL A O 1
ATOM 799 N N . THR A 1 110 ? -10.196 -2.511 0.088 1.00 96.75 110 THR A N 1
ATOM 800 C CA . THR A 1 110 ? -10.194 -1.390 -0.867 1.00 96.75 110 THR A CA 1
ATOM 801 C C . THR A 1 110 ? -11.584 -0.790 -1.099 1.00 96.75 110 THR A C 1
ATOM 803 O O . THR A 1 110 ? -11.696 0.306 -1.652 1.00 96.75 110 THR A O 1
ATOM 806 N N . THR A 1 111 ? -12.634 -1.467 -0.628 1.00 96.81 111 THR A N 1
ATOM 807 C CA . THR A 1 111 ? -14.038 -1.038 -0.659 1.00 96.81 111 THR A CA 1
ATOM 808 C C . THR A 1 111 ? -14.729 -1.253 0.696 1.00 96.81 111 THR A C 1
ATOM 810 O O . THR A 1 111 ? -14.203 -1.904 1.600 1.00 96.81 111 THR A O 1
ATOM 813 N N . VAL A 1 112 ? -15.941 -0.707 0.839 1.00 97.31 112 VAL A N 1
ATOM 814 C CA . VAL A 1 112 ? -16.774 -0.864 2.044 1.00 97.31 112 VAL A CA 1
ATOM 815 C C . VAL A 1 112 ? -17.318 -2.289 2.192 1.00 97.31 112 VAL A C 1
ATOM 817 O O . VAL A 1 112 ? -17.418 -2.794 3.308 1.00 97.31 112 VAL A O 1
ATOM 820 N N . ASP A 1 113 ? -17.647 -2.962 1.090 1.00 96.62 113 A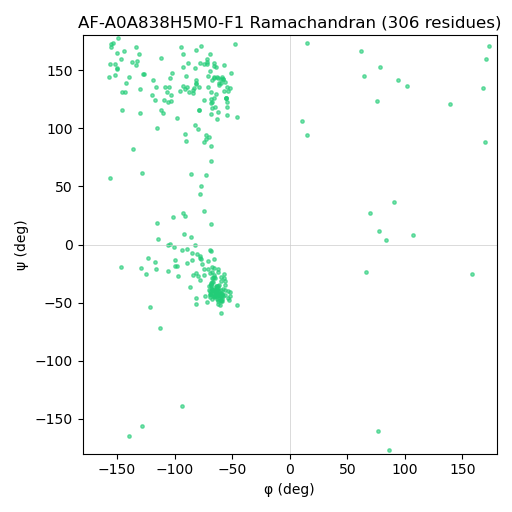SP A N 1
ATOM 821 C CA . ASP A 1 113 ? -18.238 -4.303 1.150 1.00 96.62 113 ASP A CA 1
ATOM 822 C C . ASP A 1 113 ? -17.185 -5.392 1.390 1.00 96.62 113 ASP A C 1
ATOM 824 O O . ASP A 1 113 ? -17.482 -6.401 2.027 1.00 96.62 113 ASP A O 1
ATOM 828 N N . GLU A 1 114 ? -15.931 -5.170 0.985 1.00 97.00 114 GLU A N 1
ATOM 829 C CA . GLU A 1 114 ? -14.784 -5.979 1.431 1.00 97.00 114 GLU A CA 1
ATOM 830 C C . GLU A 1 114 ? -14.539 -5.829 2.941 1.00 97.00 114 GLU A C 1
ATOM 832 O O . GLU A 1 114 ? -14.269 -6.815 3.625 1.00 97.00 114 GLU A O 1
ATOM 837 N N . ALA A 1 115 ? -14.680 -4.609 3.477 1.00 97.94 115 ALA A N 1
ATOM 838 C CA . ALA A 1 115 ? -14.548 -4.337 4.909 1.00 97.94 115 ALA A CA 1
ATOM 839 C C . ALA A 1 115 ? -15.628 -5.040 5.746 1.00 97.94 115 ALA A C 1
ATOM 841 O O . ALA A 1 115 ? -15.304 -5.627 6.777 1.00 97.94 115 ALA A O 1
ATOM 842 N N . ARG A 1 116 ? -16.882 -5.045 5.274 1.00 98.25 116 ARG A N 1
ATOM 843 C CA . ARG A 1 116 ? -17.984 -5.811 5.884 1.00 98.25 116 ARG A CA 1
ATOM 844 C C . ARG A 1 116 ? -17.696 -7.309 5.890 1.00 98.25 116 ARG A C 1
ATOM 846 O O . ARG A 1 116 ? -17.683 -7.907 6.955 1.00 98.25 116 ARG A O 1
ATOM 853 N N . GLN A 1 117 ? -17.348 -7.884 4.736 1.00 97.19 117 GLN A N 1
ATOM 854 C CA . GLN A 1 117 ? -16.989 -9.306 4.629 1.00 97.19 117 GLN A CA 1
ATOM 855 C C . GLN A 1 117 ? -15.840 -9.696 5.575 1.00 97.19 117 GLN A C 1
ATOM 857 O O . GLN A 1 117 ? -15.883 -10.762 6.184 1.00 97.19 117 GLN A O 1
ATOM 862 N N . ALA A 1 118 ? -14.832 -8.830 5.730 1.00 96.88 118 ALA A N 1
ATOM 863 C CA . ALA A 1 118 ? -13.725 -9.044 6.658 1.00 96.88 118 ALA A CA 1
ATOM 864 C C . ALA A 1 118 ? -14.145 -8.963 8.143 1.00 96.88 118 ALA A C 1
ATOM 866 O O . ALA A 1 118 ? -13.634 -9.730 8.960 1.00 96.88 118 ALA A O 1
ATOM 867 N N . GLU A 1 119 ? -15.082 -8.081 8.503 1.00 97.88 119 GLU A N 1
ATOM 868 C CA . GLU A 1 119 ? -15.688 -8.045 9.843 1.00 97.88 119 GLU A CA 1
ATOM 869 C C . GLU A 1 119 ? -16.575 -9.276 10.102 1.00 97.88 119 GLU A C 1
ATOM 871 O O . GLU A 1 119 ? -16.450 -9.894 11.159 1.00 97.88 119 GLU A O 1
ATOM 876 N N . ASP A 1 120 ? -17.378 -9.703 9.121 1.00 96.88 120 ASP A N 1
ATOM 877 C CA . ASP A 1 120 ? -18.276 -10.865 9.205 1.00 96.88 120 ASP A CA 1
ATOM 878 C C . ASP A 1 120 ? -17.522 -12.190 9.433 1.00 96.88 120 ASP A C 1
ATOM 880 O O . ASP A 1 120 ? -17.978 -13.039 10.203 1.00 96.88 120 ASP A O 1
ATOM 884 N N . VAL A 1 121 ? -16.342 -12.378 8.819 1.00 94.81 121 VAL A N 1
ATOM 885 C CA . VAL A 1 121 ? -15.469 -13.534 9.126 1.00 94.81 121 VAL A CA 1
ATOM 886 C C . VAL A 1 121 ? -14.678 -13.368 10.430 1.00 94.81 121 VAL A C 1
ATOM 888 O O . VAL A 1 121 ? -14.086 -14.336 10.904 1.00 94.81 121 VAL A O 1
ATOM 891 N N . GLY A 1 122 ? -14.680 -12.177 11.037 1.00 96.25 122 GLY A N 1
ATOM 892 C CA . GLY A 1 122 ? -14.083 -11.901 12.343 1.00 96.25 122 GLY A CA 1
ATOM 893 C C . GLY A 1 122 ? -12.621 -11.444 12.322 1.00 96.25 122 GLY A C 1
ATOM 894 O O . GLY A 1 122 ? -11.863 -11.841 13.214 1.00 96.25 122 GLY A O 1
ATOM 895 N N . ALA A 1 123 ? -12.197 -10.644 11.337 1.00 96.94 123 ALA A N 1
ATOM 896 C CA . ALA A 1 123 ? -10.860 -10.035 11.306 1.00 96.94 123 ALA A CA 1
ATOM 897 C C . ALA A 1 123 ? -10.592 -9.152 12.543 1.00 96.94 123 ALA A C 1
ATOM 899 O O . ALA A 1 123 ? -11.483 -8.476 13.050 1.00 96.94 123 ALA A O 1
ATOM 900 N N . ASP A 1 124 ? -9.348 -9.143 13.033 1.00 97.56 124 ASP A N 1
ATOM 901 C CA . ASP A 1 124 ? -8.938 -8.316 14.182 1.00 97.56 124 ASP A CA 1
ATOM 902 C C . ASP A 1 124 ? -8.638 -6.865 13.790 1.00 97.56 124 ASP A C 1
ATOM 904 O O . ASP A 1 124 ? -8.700 -5.964 14.627 1.00 97.56 124 ASP A O 1
ATOM 908 N N . CYS A 1 125 ? -8.282 -6.639 12.522 1.00 97.94 125 CYS A N 1
ATOM 909 C CA . CYS A 1 125 ? -7.852 -5.345 12.008 1.00 97.94 125 CYS A CA 1
ATOM 910 C C . CYS A 1 125 ? -8.061 -5.262 10.486 1.00 97.94 125 CYS A C 1
ATOM 912 O O . CYS A 1 125 ? -7.835 -6.247 9.777 1.00 97.94 125 CYS A O 1
ATOM 914 N N . LEU A 1 126 ? -8.433 -4.089 9.968 1.00 98.50 126 LEU A N 1
ATOM 915 C CA . LEU A 1 126 ? -8.574 -3.837 8.529 1.00 98.50 126 LEU A CA 1
ATOM 916 C C . LEU A 1 126 ? -7.461 -2.917 8.022 1.00 98.50 126 LEU A C 1
ATOM 918 O O . LEU A 1 126 ? -7.304 -1.794 8.505 1.00 98.50 126 LEU A O 1
ATOM 922 N N . VAL A 1 127 ? -6.714 -3.358 7.011 1.00 98.38 127 VAL A N 1
ATOM 923 C CA . VAL A 1 127 ? -5.710 -2.540 6.316 1.00 98.38 127 VAL A CA 1
ATOM 924 C C . VAL A 1 127 ? -6.385 -1.852 5.130 1.00 98.38 127 VAL A C 1
ATOM 926 O O . VAL A 1 127 ? -6.553 -2.422 4.057 1.00 98.38 127 VAL A O 1
ATOM 929 N N . VAL A 1 128 ? -6.820 -0.615 5.344 1.00 98.44 128 VAL A N 1
ATOM 930 C CA . VAL A 1 128 ? -7.613 0.171 4.395 1.00 98.44 128 VAL A CA 1
ATOM 931 C C . VAL A 1 128 ? -6.681 0.815 3.365 1.00 98.44 128 VAL A C 1
ATOM 933 O O . VAL A 1 128 ? -6.002 1.799 3.668 1.00 98.44 128 VAL A O 1
ATOM 936 N N . GLN A 1 129 ? -6.626 0.250 2.154 1.00 98.19 129 GLN A N 1
ATOM 937 C CA . GLN A 1 129 ? -5.714 0.673 1.086 1.00 98.19 129 GLN A CA 1
ATOM 938 C C . GLN A 1 129 ? -6.411 1.609 0.084 1.00 98.19 129 GLN A C 1
ATOM 940 O O . GLN A 1 129 ? -7.207 1.169 -0.752 1.00 98.19 129 GLN A O 1
ATOM 945 N N . GLY A 1 130 ? -6.054 2.894 0.110 1.00 97.94 130 GLY A N 1
ATOM 946 C CA . GLY A 1 130 ? -6.479 3.878 -0.891 1.00 97.94 130 GLY A CA 1
ATOM 947 C C . GLY A 1 130 ? -5.797 3.690 -2.253 1.00 97.94 130 GLY A C 1
ATOM 948 O O . GLY A 1 130 ? -4.720 3.094 -2.357 1.00 97.94 130 GLY A O 1
ATOM 949 N N . SER A 1 131 ? -6.419 4.194 -3.319 1.00 97.12 131 SER A N 1
ATOM 950 C CA . SER A 1 131 ? -5.924 4.076 -4.701 1.00 97.12 131 SER A CA 1
ATOM 951 C C . SER A 1 131 ? -4.646 4.877 -4.998 1.00 97.12 131 SER A C 1
ATOM 953 O O . SER A 1 131 ? -4.040 4.717 -6.062 1.00 97.12 131 SER A O 1
ATOM 955 N N . GLU A 1 132 ? -4.168 5.678 -4.045 1.00 97.75 132 GLU A N 1
ATOM 956 C CA . GLU A 1 132 ? -2.870 6.359 -4.060 1.00 97.75 132 GLU A CA 1
ATOM 957 C C . GLU A 1 132 ? -1.693 5.416 -3.732 1.00 97.75 132 GLU A C 1
ATOM 959 O O . GLU A 1 132 ? -0.531 5.797 -3.907 1.00 97.75 132 GLU A O 1
ATOM 964 N N . ALA A 1 133 ? -1.968 4.204 -3.229 1.00 97.81 133 ALA A N 1
ATOM 965 C CA . ALA A 1 133 ? -0.967 3.208 -2.844 1.00 97.81 133 ALA A CA 1
ATOM 966 C C . ALA A 1 133 ? -0.150 2.672 -4.031 1.00 97.81 133 ALA A C 1
ATOM 968 O O . ALA A 1 133 ? -0.674 2.478 -5.124 1.00 97.81 133 ALA A O 1
ATOM 969 N N . GLY A 1 134 ? 1.141 2.418 -3.788 1.00 97.00 134 GLY A N 1
ATOM 970 C CA . GLY A 1 134 ? 2.067 1.804 -4.743 1.00 97.00 134 GLY A CA 1
ATOM 971 C C . GLY A 1 134 ? 2.072 0.279 -4.676 1.00 97.00 134 GLY A C 1
ATOM 972 O O . GLY A 1 134 ? 1.781 -0.297 -3.630 1.00 97.00 134 GLY A O 1
ATOM 973 N N . GLY A 1 135 ? 2.464 -0.374 -5.771 1.00 95.56 135 GLY A N 1
ATOM 974 C CA . GLY A 1 135 ? 2.402 -1.832 -5.883 1.00 95.56 135 GLY A CA 1
ATOM 975 C C . GLY A 1 135 ? 0.978 -2.328 -6.136 1.00 95.56 135 GLY A C 1
ATOM 976 O O . GLY A 1 135 ? 0.137 -1.583 -6.636 1.00 95.56 135 GLY A O 1
ATOM 977 N N . HIS A 1 136 ? 0.717 -3.605 -5.856 1.00 95.00 136 HIS A N 1
ATOM 978 C CA . HIS A 1 136 ? -0.570 -4.244 -6.151 1.00 95.00 136 HIS A CA 1
ATOM 979 C C . HIS A 1 136 ? -1.740 -3.674 -5.344 1.00 95.00 136 HIS A C 1
ATOM 981 O O . HIS A 1 136 ? -1.613 -3.384 -4.150 1.00 95.00 136 HIS A O 1
ATOM 987 N N . ARG A 1 137 ? -2.915 -3.598 -5.982 1.00 92.88 137 ARG A N 1
ATOM 988 C CA . ARG A 1 137 ? -4.171 -3.344 -5.271 1.00 92.88 137 ARG A CA 1
ATOM 989 C C . ARG A 1 137 ? -4.525 -4.539 -4.395 1.00 92.88 137 ARG A C 1
ATOM 991 O O . ARG A 1 137 ? -4.487 -5.687 -4.844 1.00 92.88 137 ARG A O 1
ATOM 998 N N . GLY A 1 138 ? -4.849 -4.246 -3.141 1.00 87.25 138 GLY A N 1
ATOM 999 C CA . GLY A 1 138 ? -5.120 -5.219 -2.087 1.00 87.25 138 GLY A CA 1
ATOM 1000 C C . GLY A 1 138 ? -6.595 -5.604 -1.938 1.00 87.25 138 GLY A C 1
ATOM 1001 O O . GLY A 1 138 ? -7.033 -5.886 -0.829 1.00 87.25 138 GLY A O 1
ATOM 1002 N N . GLY A 1 139 ? -7.376 -5.504 -3.018 1.00 83.69 139 GLY A N 1
ATOM 1003 C CA . GLY A 1 139 ? -8.787 -5.895 -3.034 1.00 83.69 139 GLY A CA 1
ATOM 1004 C C . GLY A 1 139 ? -8.973 -7.403 -3.217 1.00 83.69 139 GLY A C 1
ATOM 1005 O O . GLY A 1 139 ? -8.046 -8.127 -3.590 1.00 83.69 139 GLY A O 1
ATOM 1006 N N . PHE A 1 140 ? -10.184 -7.889 -2.986 1.00 89.06 140 PHE A N 1
ATOM 1007 C CA . PHE A 1 140 ? -10.564 -9.278 -3.234 1.00 89.06 140 PHE A CA 1
ATOM 1008 C C . PHE A 1 140 ? -10.803 -9.506 -4.738 1.00 89.06 140 PHE A C 1
ATOM 1010 O O . PHE A 1 140 ? -10.517 -10.587 -5.254 1.00 89.06 140 PHE A O 1
ATOM 1017 N N . THR A 1 141 ? -11.256 -8.476 -5.461 1.00 85.25 141 THR A N 1
ATOM 1018 C CA . THR A 1 141 ? -11.320 -8.443 -6.930 1.00 85.25 141 THR A CA 1
ATOM 1019 C C . THR A 1 141 ? -10.074 -7.787 -7.546 1.00 85.25 141 THR A C 1
ATOM 1021 O O . THR A 1 141 ? -9.220 -7.226 -6.857 1.00 85.25 141 THR A O 1
ATOM 1024 N N . ASP A 1 142 ? -9.941 -7.895 -8.872 1.00 85.31 142 ASP A N 1
ATOM 1025 C CA . ASP A 1 142 ? -8.896 -7.237 -9.669 1.00 85.31 142 ASP A CA 1
ATOM 1026 C C . ASP A 1 142 ? -9.532 -6.479 -10.843 1.00 85.31 142 ASP A C 1
ATOM 1028 O O . ASP A 1 142 ? -9.300 -6.801 -12.008 1.00 85.31 142 ASP A O 1
ATOM 1032 N N . ASP A 1 143 ? -10.384 -5.498 -10.552 1.00 77.56 143 ASP A N 1
ATOM 1033 C CA . ASP A 1 143 ? -11.216 -4.804 -11.543 1.00 77.56 143 ASP A CA 1
ATOM 1034 C C . ASP A 1 143 ? -10.972 -3.281 -11.602 1.00 77.56 143 ASP A C 1
ATOM 1036 O O . ASP A 1 143 ? -10.632 -2.787 -12.681 1.00 77.56 143 ASP A O 1
ATOM 1040 N N . HIS A 1 144 ? -11.054 -2.558 -10.480 1.00 74.06 144 HIS A N 1
ATOM 1041 C CA . HIS A 1 144 ? -11.078 -1.085 -10.437 1.00 74.06 144 HIS A CA 1
ATOM 1042 C C . HIS A 1 144 ? -9.832 -0.423 -9.813 1.00 74.06 144 HIS A C 1
ATOM 1044 O O . HIS A 1 144 ? -9.089 -1.015 -9.031 1.00 74.06 144 HIS A O 1
ATOM 1050 N N . ASP A 1 145 ? -9.630 0.862 -10.120 1.00 72.75 145 ASP A N 1
ATOM 1051 C CA . ASP A 1 145 ? -8.640 1.734 -9.478 1.00 72.75 145 ASP A CA 1
ATOM 1052 C C . ASP A 1 145 ? -9.053 2.103 -8.038 1.00 72.75 145 ASP A C 1
ATOM 1054 O O . ASP A 1 145 ? -8.289 1.887 -7.091 1.00 72.75 145 ASP A O 1
ATOM 1058 N N . GLY A 1 146 ? -10.296 2.550 -7.853 1.00 87.75 146 GLY A N 1
ATOM 1059 C CA . GLY A 1 146 ? -10.981 2.679 -6.566 1.00 87.75 146 GLY A CA 1
ATOM 1060 C C . GLY A 1 146 ? -10.744 3.990 -5.805 1.00 87.75 146 GLY A C 1
ATOM 1061 O O . GLY A 1 146 ? -10.087 4.923 -6.269 1.00 87.75 146 GLY A O 1
ATOM 1062 N N . LEU A 1 147 ? -11.318 4.062 -4.601 1.00 95.75 147 LEU A N 1
ATOM 1063 C CA . LEU A 1 147 ? -11.373 5.284 -3.793 1.00 95.75 147 LEU A CA 1
ATOM 1064 C C . LEU A 1 147 ? -10.011 5.698 -3.217 1.00 95.75 147 LEU A C 1
ATOM 1066 O O . LEU A 1 147 ? -9.212 4.856 -2.802 1.00 95.75 147 LEU A O 1
ATOM 1070 N N . GLY A 1 148 ? -9.795 7.013 -3.128 1.00 97.62 148 GLY A N 1
ATOM 1071 C CA . GLY A 1 148 ? -8.676 7.599 -2.390 1.00 97.62 148 GLY A CA 1
ATOM 1072 C C . GLY A 1 148 ? -8.827 7.422 -0.874 1.00 97.62 148 GLY A C 1
ATOM 1073 O O . GLY A 1 148 ? -9.943 7.393 -0.341 1.00 97.62 148 GLY A O 1
ATOM 1074 N N . LEU A 1 149 ? -7.701 7.308 -0.173 1.00 98.25 149 LEU A N 1
ATOM 1075 C CA . LEU A 1 149 ? -7.598 6.864 1.214 1.00 98.25 149 LEU A CA 1
ATOM 1076 C C . LEU A 1 149 ? -8.486 7.658 2.177 1.00 98.25 149 LEU A C 1
ATOM 1078 O O . LEU A 1 149 ? -9.177 7.061 2.999 1.00 98.25 149 LEU A O 1
ATOM 1082 N N . LEU A 1 150 ? -8.488 8.992 2.086 1.00 98.19 150 LEU A N 1
ATOM 1083 C CA . LEU A 1 150 ? -9.235 9.838 3.025 1.00 98.19 150 LEU A CA 1
ATOM 1084 C C . LEU A 1 150 ? -10.753 9.614 2.923 1.00 98.19 150 LEU A C 1
ATOM 1086 O O . LEU A 1 150 ? -11.445 9.637 3.941 1.00 98.19 150 LEU A O 1
ATOM 1090 N N . ALA A 1 151 ? -11.275 9.367 1.720 1.00 98.25 151 ALA A N 1
ATOM 1091 C CA . ALA A 1 151 ? -12.681 9.019 1.526 1.00 98.25 151 ALA A CA 1
ATOM 1092 C C . ALA A 1 151 ? -12.960 7.578 1.981 1.00 98.25 151 ALA A C 1
ATOM 1094 O O . ALA A 1 151 ? -13.927 7.331 2.701 1.00 98.25 151 ALA A O 1
ATOM 1095 N N . LEU A 1 152 ? -12.085 6.636 1.613 1.00 98.31 152 LEU A N 1
ATOM 1096 C CA . LEU A 1 152 ? -12.244 5.221 1.938 1.00 98.31 152 LEU A CA 1
ATOM 1097 C C . LEU A 1 152 ? -12.223 4.960 3.454 1.00 98.31 152 LEU A C 1
ATOM 1099 O O . LEU A 1 152 ? -13.090 4.246 3.949 1.00 98.31 152 LEU A O 1
ATOM 1103 N N . VAL A 1 153 ? -11.301 5.572 4.208 1.00 98.69 153 VAL A N 1
ATOM 1104 C CA . VAL A 1 153 ? -11.230 5.432 5.678 1.00 98.69 153 VAL A CA 1
ATOM 1105 C C . VAL A 1 153 ? -12.517 5.916 6.341 1.00 98.69 153 VAL A C 1
ATOM 1107 O O . VAL A 1 153 ? -13.046 5.210 7.192 1.00 98.69 153 VAL A O 1
ATOM 1110 N N . GLN A 1 154 ? -13.064 7.064 5.927 1.00 98.38 154 GLN A N 1
ATOM 1111 C CA . GLN A 1 154 ? -14.319 7.581 6.485 1.00 98.38 154 GLN A CA 1
ATOM 1112 C C . GLN A 1 154 ? -15.510 6.654 6.190 1.00 98.38 154 GLN A C 1
ATOM 1114 O O . GLN A 1 154 ? -16.313 6.388 7.082 1.00 98.38 154 GLN A O 1
ATOM 1119 N N . LEU A 1 155 ? -15.606 6.125 4.965 1.00 98.44 155 LEU A N 1
ATOM 1120 C CA . LEU A 1 155 ? -16.689 5.226 4.548 1.00 98.44 155 LEU A CA 1
ATOM 1121 C C . LEU A 1 155 ? -16.603 3.840 5.207 1.00 98.44 155 LEU A C 1
ATOM 1123 O O . LEU A 1 155 ? -17.619 3.291 5.621 1.00 98.44 155 LEU A O 1
ATOM 1127 N N . VAL A 1 156 ? -15.400 3.282 5.362 1.00 98.56 156 VAL A N 1
ATOM 1128 C CA . VAL A 1 156 ? -15.192 2.032 6.112 1.00 98.56 156 VAL A CA 1
ATOM 1129 C C . VAL A 1 156 ? -15.478 2.245 7.602 1.00 98.56 156 VAL A C 1
ATOM 1131 O O . VAL A 1 156 ? -16.096 1.390 8.236 1.00 98.56 156 VAL A O 1
ATOM 1134 N N . ARG A 1 157 ? -15.106 3.404 8.165 1.00 98.19 157 ARG A N 1
ATOM 1135 C CA . ARG A 1 157 ? -15.282 3.716 9.592 1.00 98.19 157 ARG A CA 1
ATOM 1136 C C . ARG A 1 157 ? -16.735 3.956 10.016 1.00 98.19 157 ARG A C 1
ATOM 1138 O O . ARG A 1 157 ? -17.032 3.833 11.202 1.00 98.19 157 ARG A O 1
ATOM 1145 N N . THR A 1 158 ? -17.633 4.287 9.088 1.00 97.69 158 THR A N 1
ATOM 1146 C CA . THR A 1 158 ? -19.086 4.332 9.347 1.00 97.69 158 THR A CA 1
ATOM 1147 C C . THR A 1 158 ? -19.787 2.999 9.084 1.00 97.69 158 THR A C 1
ATOM 1149 O O . THR A 1 158 ? -20.910 2.813 9.546 1.00 97.69 158 THR A O 1
ATOM 1152 N N . ALA A 1 159 ? -19.140 2.073 8.371 1.00 98.00 159 ALA A N 1
ATOM 1153 C CA . ALA A 1 159 ? -19.702 0.776 8.003 1.00 98.00 159 ALA A CA 1
ATOM 1154 C C . ALA A 1 159 ? -19.249 -0.397 8.888 1.00 98.00 159 ALA A C 1
ATOM 1156 O O . ALA A 1 159 ? -19.912 -1.430 8.849 1.00 98.00 159 ALA A O 1
ATOM 1157 N N . THR A 1 160 ? -18.148 -0.251 9.637 1.00 97.56 160 THR A N 1
ATOM 1158 C CA . THR A 1 160 ? -17.527 -1.327 10.432 1.00 97.56 160 THR A CA 1
ATOM 1159 C C . THR A 1 160 ? -17.096 -0.871 11.829 1.00 97.56 160 THR A C 1
ATOM 1161 O O . THR A 1 160 ? -16.869 0.321 12.064 1.00 97.56 160 THR A O 1
ATOM 1164 N N . SER A 1 161 ? -16.962 -1.811 12.772 1.00 96.38 161 SER A N 1
ATOM 1165 C CA . SER A 1 161 ? -16.453 -1.553 14.132 1.00 96.38 161 SER A CA 1
ATOM 1166 C C . SER A 1 161 ? -14.964 -1.889 14.321 1.00 96.38 161 SER A C 1
ATOM 1168 O O . SER A 1 161 ? -14.331 -1.387 15.260 1.00 96.38 161 SER A O 1
ATOM 1170 N N . VAL A 1 162 ? -14.398 -2.699 13.419 1.00 97.75 162 VAL A N 1
ATOM 1171 C CA . VAL A 1 162 ? -13.007 -3.184 13.444 1.00 97.75 162 VAL A CA 1
ATOM 1172 C C . VAL A 1 162 ? -11.984 -2.025 13.439 1.00 97.75 162 VAL A C 1
ATOM 1174 O O . VAL A 1 162 ? -12.178 -1.017 12.754 1.00 97.75 162 VAL A O 1
ATOM 1177 N N . PRO A 1 163 ? -10.857 -2.127 14.175 1.00 98.50 163 PRO A N 1
ATOM 1178 C CA . PRO A 1 163 ? -9.736 -1.195 14.058 1.00 98.50 163 PRO A CA 1
ATOM 1179 C C . PRO A 1 163 ? -9.209 -1.058 12.620 1.00 98.50 163 PRO A C 1
ATOM 1181 O O . PRO A 1 163 ? -8.998 -2.052 11.931 1.00 98.50 163 PRO A O 1
ATOM 1184 N N . LEU A 1 164 ? -8.953 0.181 12.184 1.00 98.81 164 LEU A N 1
ATOM 1185 C CA . LEU A 1 164 ? -8.483 0.483 10.827 1.00 98.81 164 LEU A CA 1
ATOM 1186 C C . LEU A 1 164 ? -7.014 0.927 10.817 1.00 98.81 164 LEU A C 1
ATOM 1188 O O . LEU A 1 164 ? -6.619 1.796 11.601 1.00 98.81 164 LEU A O 1
ATOM 1192 N N . ILE A 1 165 ? -6.234 0.402 9.875 1.00 98.69 165 ILE A N 1
ATOM 1193 C CA . ILE A 1 165 ? -4.875 0.836 9.532 1.00 98.69 165 ILE A CA 1
ATOM 1194 C C . ILE A 1 165 ? -4.931 1.467 8.144 1.00 98.69 165 ILE A C 1
ATOM 1196 O O . ILE A 1 165 ? -5.243 0.795 7.167 1.00 98.69 165 ILE A O 1
ATOM 1200 N N . ALA A 1 166 ? -4.640 2.757 8.041 1.00 98.75 166 ALA A N 1
ATOM 1201 C CA . ALA A 1 166 ? -4.707 3.478 6.774 1.00 98.75 166 ALA A CA 1
ATOM 1202 C C . ALA A 1 166 ? -3.436 3.255 5.930 1.00 98.75 166 ALA A C 1
ATOM 1204 O O . ALA A 1 166 ? -2.330 3.294 6.470 1.00 98.75 166 ALA A O 1
ATOM 1205 N N . THR A 1 167 ? -3.544 3.049 4.614 1.00 98.31 167 THR A N 1
ATOM 1206 C CA . THR A 1 167 ? -2.362 2.934 3.740 1.00 98.31 167 THR A CA 1
ATOM 1207 C C . THR A 1 167 ? -2.596 3.417 2.303 1.00 98.31 167 THR A C 1
ATOM 1209 O O . THR A 1 167 ? -3.704 3.365 1.777 1.00 98.31 167 THR A O 1
ATOM 1212 N N . GLY A 1 168 ? -1.529 3.901 1.663 1.00 97.44 168 GLY A N 1
ATOM 1213 C CA . GLY A 1 168 ? -1.567 4.665 0.410 1.00 97.44 168 GLY A CA 1
ATOM 1214 C C . GLY A 1 168 ? -1.395 6.166 0.652 1.00 97.44 168 GLY A C 1
ATOM 1215 O O . GLY A 1 168 ? -1.924 6.703 1.615 1.00 97.44 168 GLY A O 1
ATOM 1216 N N . GLY A 1 169 ? -0.578 6.846 -0.157 1.00 96.62 169 GLY A N 1
ATOM 1217 C CA . GLY A 1 169 ? -0.308 8.292 -0.035 1.00 96.62 169 GLY A CA 1
ATOM 1218 C C . GLY A 1 169 ? 0.442 8.773 1.227 1.00 96.62 169 GLY A C 1
ATOM 1219 O O . GLY A 1 169 ? 1.093 9.813 1.172 1.00 96.62 169 GLY A O 1
ATOM 1220 N N . ILE A 1 170 ? 0.410 8.041 2.349 1.00 98.56 170 ILE A N 1
ATOM 1221 C CA . ILE A 1 170 ? 1.081 8.427 3.601 1.00 98.56 170 ILE A CA 1
ATOM 1222 C C . ILE A 1 170 ? 2.608 8.357 3.429 1.00 98.56 170 ILE A C 1
ATOM 1224 O O . ILE A 1 170 ? 3.182 7.274 3.310 1.00 98.56 170 ILE A O 1
ATOM 1228 N N . MET A 1 171 ? 3.253 9.527 3.457 1.00 98.12 171 MET A N 1
ATOM 1229 C CA . MET A 1 171 ? 4.715 9.701 3.365 1.00 98.12 171 MET A CA 1
ATOM 1230 C C . MET A 1 171 ? 5.294 10.585 4.488 1.00 98.12 171 MET A C 1
ATOM 1232 O O . MET A 1 171 ? 6.486 10.522 4.775 1.00 98.12 171 MET A O 1
ATOM 1236 N N . THR A 1 172 ? 4.454 11.408 5.123 1.00 98.38 172 THR A N 1
ATOM 1237 C CA . THR A 1 172 ? 4.822 12.416 6.134 1.00 98.38 172 THR A CA 1
ATOM 1238 C C . THR A 1 172 ? 3.925 12.296 7.364 1.00 98.38 172 THR A C 1
ATOM 1240 O O . THR A 1 172 ? 2.839 11.706 7.304 1.00 98.38 172 THR A O 1
ATOM 1243 N N . GLY A 1 173 ? 4.327 12.896 8.485 1.00 98.44 173 GLY A N 1
ATOM 1244 C CA . GLY A 1 173 ? 3.499 12.924 9.688 1.00 98.44 173 GLY A CA 1
ATOM 1245 C C . GLY A 1 173 ? 2.199 13.705 9.521 1.00 98.44 173 GLY A C 1
ATOM 1246 O O . GLY A 1 173 ? 1.201 13.323 10.118 1.00 98.44 173 GLY A O 1
ATOM 1247 N N . ALA A 1 174 ? 2.153 14.721 8.654 1.00 98.31 174 ALA A N 1
ATOM 1248 C CA . ALA A 1 174 ? 0.901 15.401 8.311 1.00 98.31 174 ALA A CA 1
ATOM 1249 C C . ALA A 1 174 ? -0.097 14.454 7.609 1.00 98.31 174 ALA A C 1
ATOM 1251 O O . ALA A 1 174 ? -1.282 14.449 7.943 1.00 98.31 174 ALA A O 1
ATOM 1252 N N . GLY A 1 175 ? 0.383 13.590 6.704 1.00 98.12 175 GLY A N 1
ATOM 1253 C CA . GLY A 1 175 ? -0.442 12.548 6.079 1.00 98.12 175 GLY A CA 1
ATOM 1254 C C . GLY A 1 175 ? -0.936 11.500 7.084 1.00 98.12 175 GLY A C 1
ATOM 1255 O O . GLY A 1 175 ? -2.101 11.105 7.047 1.00 98.12 175 GLY A O 1
ATOM 1256 N N . LEU A 1 176 ? -0.083 11.098 8.034 1.00 98.75 176 LEU A N 1
ATOM 1257 C CA . LEU A 1 176 ? -0.480 10.204 9.127 1.00 98.75 176 LEU A CA 1
ATOM 1258 C C . LEU A 1 176 ? -1.511 10.866 10.059 1.00 98.75 176 LEU A C 1
ATOM 1260 O O . LEU A 1 176 ? -2.505 10.237 10.410 1.00 98.75 176 LEU A O 1
ATOM 1264 N N . ALA A 1 177 ? -1.311 12.133 10.428 1.00 98.75 177 ALA A N 1
ATOM 1265 C CA . ALA A 1 177 ? -2.232 12.905 11.259 1.00 98.75 177 ALA A CA 1
ATOM 1266 C C . ALA A 1 177 ? -3.630 12.999 10.632 1.00 98.75 177 ALA A C 1
ATOM 1268 O O . ALA A 1 177 ? -4.619 12.752 11.321 1.00 98.75 177 ALA A O 1
ATOM 1269 N N . ALA A 1 178 ? -3.716 13.270 9.325 1.00 98.38 178 ALA A N 1
ATOM 1270 C CA . ALA A 1 178 ? -4.983 13.290 8.596 1.00 98.38 178 ALA A CA 1
ATOM 1271 C C . ALA A 1 178 ? -5.698 11.925 8.632 1.00 98.38 178 ALA A C 1
ATOM 1273 O O . ALA A 1 178 ? -6.899 11.867 8.887 1.00 98.38 178 ALA A O 1
ATOM 1274 N N . ALA A 1 179 ? -4.968 10.820 8.449 1.00 98.44 179 ALA A N 1
ATOM 1275 C CA . ALA A 1 179 ? -5.536 9.473 8.516 1.00 98.44 179 ALA A CA 1
ATOM 1276 C C . ALA A 1 179 ? -6.017 9.086 9.931 1.00 98.44 179 ALA A C 1
ATOM 1278 O O . ALA A 1 179 ? -7.076 8.475 10.082 1.00 98.44 179 ALA A O 1
ATOM 1279 N N . LEU A 1 180 ? -5.272 9.470 10.974 1.00 98.62 180 LEU A N 1
ATOM 1280 C CA . LEU A 1 180 ? -5.673 9.278 12.373 1.00 98.62 180 LEU A CA 1
ATOM 1281 C C . LEU A 1 180 ? -6.920 10.109 12.719 1.00 98.62 180 LEU A C 1
ATOM 1283 O O . LEU A 1 180 ? -7.857 9.584 13.317 1.00 98.62 180 LEU A O 1
ATOM 1287 N N . ALA A 1 181 ? -6.971 11.374 12.289 1.00 98.06 181 ALA A N 1
ATOM 1288 C CA . ALA A 1 181 ? -8.131 12.249 12.468 1.00 98.06 181 ALA A CA 1
ATOM 1289 C C . ALA A 1 181 ? -9.378 11.734 11.722 1.00 98.06 181 ALA A C 1
ATOM 1291 O O . ALA A 1 181 ? -10.483 11.809 12.253 1.00 98.06 181 ALA A O 1
ATOM 1292 N N . ALA A 1 182 ? -9.201 11.125 10.543 1.00 97.62 182 ALA A N 1
ATOM 1293 C CA . ALA A 1 182 ? -10.260 10.440 9.795 1.00 97.62 182 ALA A CA 1
ATOM 1294 C C . ALA A 1 182 ? -10.761 9.137 10.458 1.00 97.62 182 ALA A C 1
ATOM 1296 O O . ALA A 1 182 ? -11.720 8.531 9.982 1.00 97.62 182 ALA A O 1
ATOM 1297 N N . GLY A 1 183 ? -10.142 8.701 11.562 1.00 96.75 183 GLY A N 1
ATOM 1298 C CA . GLY A 1 183 ? -10.615 7.594 12.393 1.00 96.75 183 GLY A CA 1
ATOM 1299 C C . GLY A 1 183 ? -9.811 6.297 12.297 1.00 96.75 183 GLY A C 1
ATOM 1300 O O . GLY A 1 183 ? -10.251 5.297 12.878 1.00 96.75 183 GLY A O 1
ATOM 1301 N N . ALA A 1 184 ? -8.656 6.289 11.623 1.00 98.50 184 ALA A N 1
ATOM 1302 C CA . ALA A 1 184 ? -7.707 5.177 11.686 1.00 98.50 184 ALA A CA 1
ATOM 1303 C C . ALA A 1 184 ? -6.982 5.113 13.046 1.00 98.50 184 ALA A C 1
ATOM 1305 O O . ALA A 1 184 ? -6.920 6.089 13.793 1.00 98.50 184 ALA A O 1
ATOM 1306 N N . ARG A 1 185 ? -6.422 3.947 13.385 1.00 98.12 185 ARG A N 1
ATOM 1307 C CA . ARG A 1 185 ? -5.632 3.722 14.612 1.00 98.12 185 ARG A CA 1
ATOM 1308 C C . ARG A 1 185 ? -4.125 3.829 14.385 1.00 98.12 185 ARG A C 1
ATOM 1310 O O . ARG A 1 185 ? -3.401 4.177 15.311 1.00 98.12 185 ARG A O 1
ATOM 1317 N N . ALA A 1 186 ? -3.673 3.548 13.167 1.00 98.25 186 ALA A N 1
ATOM 1318 C CA . ALA A 1 186 ? -2.307 3.752 12.700 1.00 98.25 186 ALA A CA 1
ATOM 1319 C C . ALA A 1 186 ? -2.304 3.946 11.174 1.00 98.25 186 ALA A C 1
ATOM 1321 O O . ALA A 1 186 ? -3.333 3.773 10.516 1.00 98.25 186 ALA A O 1
ATOM 1322 N N . GLY A 1 187 ? -1.139 4.273 10.615 1.00 98.06 187 GLY A N 1
ATOM 1323 C CA . GLY A 1 187 ? -0.892 4.230 9.177 1.00 98.06 187 GLY A CA 1
ATOM 1324 C C . GLY A 1 187 ? 0.227 3.243 8.848 1.00 98.06 187 GLY A C 1
ATOM 1325 O O . GLY A 1 187 ? 1.214 3.175 9.578 1.00 98.06 187 GLY A O 1
ATOM 1326 N N . ALA A 1 188 ? 0.087 2.502 7.750 1.00 97.44 188 ALA A N 1
ATOM 1327 C CA . ALA A 1 188 ? 1.146 1.672 7.183 1.00 97.44 188 ALA A CA 1
ATOM 1328 C C . ALA A 1 188 ? 1.738 2.373 5.952 1.00 97.44 188 ALA A C 1
ATOM 1330 O O . ALA A 1 188 ? 1.017 2.715 5.011 1.00 97.44 188 ALA A O 1
ATOM 1331 N N . LEU A 1 189 ? 3.052 2.598 5.961 1.00 98.00 189 LEU A N 1
ATOM 1332 C CA . LEU A 1 189 ? 3.778 3.286 4.895 1.00 98.00 189 LEU A CA 1
ATOM 1333 C C . LEU A 1 189 ? 4.567 2.257 4.074 1.00 98.00 189 LEU A C 1
ATOM 1335 O O . LEU A 1 189 ? 5.211 1.381 4.641 1.00 98.00 189 LEU A O 1
ATOM 1339 N N . GLY A 1 190 ? 4.519 2.374 2.744 1.00 97.00 190 GLY A N 1
ATOM 1340 C CA . GLY A 1 190 ? 5.282 1.522 1.822 1.00 97.00 190 GLY A CA 1
ATOM 1341 C C . GLY A 1 190 ? 6.351 2.317 1.079 1.00 97.00 190 GLY A C 1
ATOM 1342 O O . GLY A 1 190 ? 7.538 2.213 1.369 1.00 97.00 190 GLY A O 1
ATOM 1343 N N . THR A 1 191 ? 5.918 3.170 0.146 1.00 98.31 191 THR A N 1
ATOM 1344 C CA . THR A 1 191 ? 6.804 3.956 -0.734 1.00 98.31 191 THR A CA 1
ATOM 1345 C C . THR A 1 191 ? 7.794 4.853 0.015 1.00 98.31 191 THR A C 1
ATOM 1347 O O . THR A 1 191 ? 8.900 5.052 -0.477 1.00 98.31 191 THR A O 1
ATOM 1350 N N . ALA A 1 192 ? 7.455 5.316 1.224 1.00 98.12 192 ALA A N 1
ATOM 1351 C CA . ALA A 1 192 ? 8.351 6.101 2.075 1.00 98.12 192 ALA A CA 1
ATOM 1352 C C . ALA A 1 192 ? 9.682 5.393 2.380 1.00 98.12 192 ALA A C 1
ATOM 1354 O O . ALA A 1 192 ? 10.702 6.065 2.495 1.00 98.12 192 ALA A O 1
ATOM 1355 N N . PHE A 1 193 ? 9.681 4.057 2.461 1.00 98.31 193 PHE A N 1
ATOM 1356 C CA . PHE A 1 193 ? 10.862 3.261 2.800 1.00 98.31 193 PHE A CA 1
ATOM 1357 C C . PHE A 1 193 ? 11.657 2.761 1.583 1.00 98.31 193 PHE A C 1
ATOM 1359 O O . PHE A 1 193 ? 12.711 2.156 1.749 1.00 98.31 193 PHE A O 1
ATOM 1366 N N . LEU A 1 194 ? 11.198 2.991 0.346 1.00 97.50 194 LEU A N 1
ATOM 1367 C CA . LEU A 1 194 ? 11.843 2.406 -0.842 1.00 97.50 194 LEU A CA 1
ATOM 1368 C C . LEU A 1 194 ? 13.221 3.007 -1.176 1.00 97.50 194 LEU A C 1
ATOM 1370 O O . LEU A 1 194 ? 13.948 2.407 -1.967 1.00 97.50 194 LEU A O 1
ATOM 1374 N N . ARG A 1 195 ? 13.575 4.154 -0.580 1.00 97.25 195 ARG A N 1
ATOM 1375 C CA . ARG A 1 195 ? 14.895 4.808 -0.681 1.00 97.25 195 ARG A CA 1
ATOM 1376 C C . ARG A 1 195 ? 15.771 4.627 0.569 1.00 97.25 195 ARG A C 1
ATOM 1378 O O . ARG A 1 195 ? 16.880 5.144 0.602 1.00 97.25 195 ARG A O 1
ATOM 1385 N N . CYS A 1 196 ? 15.301 3.912 1.592 1.00 98.00 196 CYS A N 1
ATOM 1386 C CA . CYS A 1 196 ? 16.097 3.657 2.793 1.00 98.00 196 CYS A CA 1
ATOM 1387 C C . CYS A 1 196 ? 17.352 2.823 2.463 1.00 98.00 196 CYS A C 1
ATOM 1389 O O . CYS A 1 196 ? 17.258 1.908 1.640 1.00 98.00 196 CYS A O 1
ATOM 1391 N N . PRO A 1 197 ? 18.504 3.056 3.122 1.00 97.06 197 PRO A N 1
ATOM 1392 C CA . PRO A 1 197 ? 19.714 2.255 2.916 1.00 97.06 197 PRO A CA 1
ATOM 1393 C C . PRO A 1 197 ? 19.538 0.770 3.287 1.00 97.06 197 PRO A C 1
ATOM 1395 O O . PRO A 1 197 ? 20.276 -0.078 2.791 1.00 97.06 197 PRO A O 1
ATOM 1398 N N . GLU A 1 198 ? 18.549 0.429 4.118 1.00 97.00 198 GLU A N 1
ATOM 1399 C CA . GLU A 1 198 ? 18.170 -0.949 4.452 1.00 97.00 198 GLU A CA 1
ATOM 1400 C C . GLU A 1 198 ? 17.275 -1.624 3.387 1.00 97.00 198 GLU A C 1
ATOM 1402 O O . GLU A 1 198 ? 16.978 -2.816 3.496 1.00 97.00 198 GLU A O 1
ATOM 1407 N N . ALA A 1 199 ? 16.799 -0.891 2.373 1.00 94.75 199 ALA A N 1
ATOM 1408 C CA . ALA A 1 199 ? 15.839 -1.399 1.398 1.00 94.75 199 ALA A CA 1
ATOM 1409 C C . ALA A 1 199 ? 16.509 -2.174 0.251 1.00 94.75 199 ALA A C 1
ATOM 1411 O O . ALA A 1 199 ? 17.377 -1.663 -0.452 1.00 94.75 199 ALA A O 1
ATOM 1412 N N . GLY A 1 200 ? 15.998 -3.374 -0.046 1.00 92.38 200 GLY A N 1
ATOM 1413 C CA . GLY A 1 200 ? 16.392 -4.185 -1.213 1.00 92.38 200 GLY A CA 1
ATOM 1414 C C . GLY A 1 200 ? 15.982 -3.614 -2.584 1.00 92.38 200 GLY A C 1
ATOM 1415 O O . GLY A 1 200 ? 15.923 -4.350 -3.569 1.00 92.38 200 GLY A O 1
ATOM 1416 N N . THR A 1 201 ? 15.651 -2.325 -2.665 1.00 94.06 201 THR A N 1
ATOM 1417 C CA . THR A 1 201 ? 15.263 -1.636 -3.899 1.00 94.06 201 THR A CA 1
ATOM 1418 C C . THR A 1 201 ? 16.468 -1.524 -4.835 1.00 94.06 201 THR A C 1
ATOM 1420 O O . THR A 1 201 ? 17.468 -0.906 -4.483 1.00 94.06 201 THR A O 1
ATOM 1423 N N . SER A 1 202 ? 16.374 -2.067 -6.052 1.00 94.44 202 SER A N 1
ATOM 1424 C CA . SER A 1 202 ? 17.422 -1.937 -7.080 1.00 94.44 202 SER A CA 1
ATOM 1425 C C . SER A 1 202 ? 17.732 -0.472 -7.417 1.00 94.44 202 SER A C 1
ATOM 1427 O O . SER A 1 202 ? 16.795 0.318 -7.536 1.00 94.44 202 SER A O 1
ATOM 1429 N N . SER A 1 203 ? 19.004 -0.137 -7.670 1.00 94.50 203 SER A N 1
ATOM 1430 C CA . SER A 1 203 ? 19.489 1.227 -7.972 1.00 94.50 203 SER A CA 1
ATOM 1431 C C . SER A 1 203 ? 18.625 1.979 -8.987 1.00 94.50 203 SER A C 1
ATOM 1433 O O . SER A 1 203 ? 18.101 3.035 -8.660 1.00 94.50 203 SER A O 1
ATOM 1435 N N . ALA A 1 204 ? 18.345 1.386 -10.150 1.00 95.69 204 ALA A N 1
ATOM 1436 C CA . ALA A 1 204 ? 17.500 1.984 -11.192 1.00 95.69 204 ALA A CA 1
ATOM 1437 C C . ALA A 1 204 ? 16.077 2.367 -10.720 1.00 95.69 204 ALA A C 1
ATOM 1439 O O . ALA A 1 204 ? 15.452 3.268 -11.278 1.00 95.69 204 ALA A O 1
ATOM 1440 N N . HIS A 1 205 ? 15.557 1.710 -9.676 1.00 97.06 205 HIS A N 1
ATOM 1441 C CA . HIS A 1 205 ? 14.287 2.077 -9.047 1.00 97.06 205 HIS A CA 1
ATOM 1442 C C . HIS A 1 205 ? 14.475 3.153 -7.964 1.00 97.06 205 HIS A C 1
ATOM 1444 O O . HIS A 1 205 ? 13.653 4.060 -7.900 1.00 97.06 205 HIS A O 1
ATOM 1450 N N . GLN A 1 206 ? 15.564 3.132 -7.183 1.00 96.00 206 GLN A N 1
ATOM 1451 C CA . GLN A 1 206 ? 15.908 4.240 -6.273 1.00 96.00 206 GLN A CA 1
ATOM 1452 C C . GLN A 1 206 ? 16.128 5.554 -7.046 1.00 96.00 206 GLN A C 1
ATOM 1454 O O . GLN A 1 206 ? 15.568 6.586 -6.689 1.00 96.00 206 GLN A O 1
ATOM 14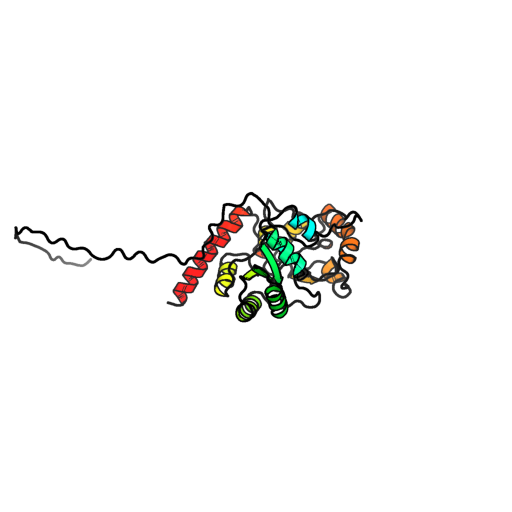59 N N . GLU A 1 207 ? 16.855 5.500 -8.165 1.00 95.38 207 GLU A N 1
ATOM 1460 C CA . GLU A 1 207 ? 17.055 6.624 -9.083 1.00 95.38 207 GLU A CA 1
ATOM 1461 C C . GLU A 1 207 ? 15.744 7.124 -9.694 1.00 95.38 207 GLU A C 1
ATOM 1463 O O . GLU A 1 207 ? 15.555 8.330 -9.820 1.00 95.38 207 GLU A O 1
ATOM 1468 N N . ALA A 1 208 ? 14.823 6.226 -10.060 1.00 96.62 208 ALA A N 1
ATOM 1469 C CA . ALA A 1 208 ? 13.502 6.621 -10.544 1.00 96.62 208 ALA A CA 1
ATOM 1470 C C . ALA A 1 208 ? 12.652 7.276 -9.440 1.00 96.62 208 ALA A C 1
ATOM 1472 O O . ALA A 1 208 ? 11.967 8.256 -9.712 1.00 96.62 208 ALA A O 1
ATOM 1473 N N . LEU A 1 209 ? 12.729 6.780 -8.200 1.00 96.94 209 LEU A N 1
ATOM 1474 C CA . LEU A 1 209 ? 12.064 7.367 -7.029 1.00 96.94 209 LEU A CA 1
ATOM 1475 C C . LEU A 1 209 ? 12.640 8.741 -6.644 1.00 96.94 209 LEU A C 1
ATOM 1477 O O . LEU A 1 209 ? 11.950 9.531 -6.004 1.00 96.94 209 LEU A O 1
ATOM 1481 N N . ALA A 1 210 ? 13.886 9.030 -7.026 1.00 95.56 210 ALA A N 1
ATOM 1482 C CA . ALA A 1 210 ? 14.552 10.308 -6.788 1.00 95.56 210 ALA A CA 1
ATOM 1483 C C . ALA A 1 210 ? 14.246 11.391 -7.843 1.00 95.56 210 ALA A C 1
ATOM 1485 O O . ALA A 1 210 ? 14.653 12.539 -7.658 1.00 95.56 210 ALA A O 1
ATOM 1486 N N . ARG A 1 211 ? 13.541 11.057 -8.934 1.00 92.81 211 ARG A N 1
ATOM 1487 C CA . ARG A 1 211 ? 13.176 11.999 -10.005 1.00 92.81 211 ARG A CA 1
ATOM 1488 C C . ARG A 1 211 ? 11.694 12.358 -9.935 1.00 92.81 211 ARG A C 1
ATOM 1490 O O . ARG A 1 211 ? 10.839 11.485 -10.057 1.00 92.81 211 ARG A O 1
ATOM 1497 N N . ASP A 1 212 ? 11.394 13.647 -9.822 1.00 88.75 212 ASP A N 1
ATOM 1498 C CA . ASP A 1 212 ? 10.046 14.202 -10.020 1.00 88.75 212 ASP A CA 1
ATOM 1499 C C . ASP A 1 212 ? 9.821 14.490 -11.518 1.00 88.75 212 ASP A C 1
ATOM 1501 O O . ASP A 1 212 ? 9.722 15.637 -11.949 1.00 88.75 212 ASP A O 1
ATOM 1505 N N . ASP A 1 213 ? 9.891 13.433 -12.341 1.00 91.94 213 ASP A N 1
ATOM 1506 C CA . ASP A 1 213 ? 9.834 13.523 -13.808 1.00 91.94 213 ASP A CA 1
ATOM 1507 C C . ASP A 1 213 ? 8.612 12.831 -14.439 1.00 91.94 213 ASP A C 1
ATOM 1509 O O . ASP A 1 213 ? 8.240 13.164 -15.567 1.00 91.94 213 ASP A O 1
ATOM 1513 N N . ARG A 1 214 ? 7.968 11.879 -13.746 1.00 95.19 214 ARG A N 1
ATOM 1514 C CA . ARG A 1 214 ? 6.903 11.027 -14.308 1.00 95.19 214 ARG A CA 1
ATOM 1515 C C . ARG A 1 214 ? 5.800 10.727 -13.283 1.00 95.19 214 ARG A C 1
ATOM 1517 O O . ARG A 1 214 ? 6.091 10.263 -12.184 1.00 95.19 214 ARG A O 1
ATOM 1524 N N . PRO A 1 215 ? 4.509 10.889 -13.629 1.00 96.88 215 PRO A N 1
ATOM 1525 C CA . PRO A 1 215 ? 3.418 10.514 -12.734 1.00 96.88 215 PRO A CA 1
ATOM 1526 C C . PRO A 1 215 ? 3.330 8.989 -12.571 1.00 96.88 215 PRO A C 1
ATOM 1528 O O . PRO A 1 215 ? 3.838 8.223 -13.393 1.00 96.88 215 PRO A O 1
ATOM 1531 N N . THR A 1 216 ? 2.615 8.531 -11.541 1.00 98.12 216 THR A N 1
ATOM 1532 C CA . THR A 1 216 ? 2.307 7.101 -11.376 1.00 98.12 216 THR A CA 1
ATOM 1533 C C . THR A 1 216 ? 0.994 6.713 -12.057 1.00 98.12 216 THR A C 1
ATOM 1535 O O . THR A 1 216 ? 0.019 7.467 -12.035 1.00 98.12 216 THR A O 1
ATOM 1538 N N . ALA A 1 217 ? 0.937 5.502 -12.607 1.00 97.56 217 ALA A N 1
ATOM 1539 C CA . ALA A 1 217 ? -0.246 4.929 -13.245 1.00 97.56 217 ALA A CA 1
ATOM 1540 C C . ALA A 1 217 ? -0.507 3.497 -12.760 1.00 97.56 217 ALA A C 1
ATOM 1542 O O . ALA A 1 217 ? 0.401 2.814 -12.281 1.00 97.56 217 ALA A O 1
ATOM 1543 N N . PHE A 1 218 ? -1.755 3.047 -12.898 1.00 96.94 218 PHE A N 1
ATOM 1544 C CA . PHE A 1 218 ? -2.126 1.648 -12.710 1.00 96.94 218 PHE A CA 1
ATOM 1545 C C . PHE A 1 218 ? -1.823 0.826 -13.964 1.00 96.94 218 PHE A C 1
ATOM 1547 O O . PHE A 1 218 ? -2.051 1.281 -15.082 1.00 96.94 218 PHE A O 1
ATOM 1554 N N . THR A 1 219 ? -1.356 -0.407 -13.779 1.00 96.94 219 THR A N 1
ATOM 1555 C CA . THR A 1 219 ? -1.145 -1.362 -14.869 1.00 96.94 219 THR A CA 1
ATOM 1556 C C . THR A 1 219 ? -1.277 -2.808 -14.401 1.00 96.94 219 THR A C 1
ATOM 1558 O O . THR A 1 219 ? -1.024 -3.120 -13.237 1.00 96.94 219 THR A O 1
ATOM 1561 N N . ARG A 1 220 ? -1.617 -3.707 -15.332 1.00 96.44 220 ARG A N 1
ATOM 1562 C CA . ARG A 1 220 ? -1.441 -5.161 -15.175 1.00 96.44 220 ARG A CA 1
ATOM 1563 C C . ARG A 1 220 ? -0.182 -5.679 -15.880 1.00 96.44 220 ARG A C 1
ATOM 1565 O O . ARG A 1 220 ? 0.246 -6.789 -15.580 1.00 96.44 220 ARG A O 1
ATOM 1572 N N . ALA A 1 221 ? 0.454 -4.897 -16.760 1.00 97.12 221 ALA A N 1
ATOM 1573 C CA . ALA A 1 221 ? 1.449 -5.366 -17.737 1.00 97.12 221 ALA A CA 1
ATOM 1574 C C . ALA A 1 221 ? 2.610 -6.166 -17.128 1.00 97.12 221 ALA A C 1
ATOM 1576 O O . ALA A 1 221 ? 3.025 -7.183 -17.674 1.00 97.12 221 ALA A O 1
ATOM 1577 N N . PHE A 1 222 ? 3.112 -5.750 -15.963 1.00 96.50 222 PHE A N 1
ATOM 1578 C CA . PHE A 1 222 ? 4.223 -6.434 -15.302 1.00 96.50 222 PHE A CA 1
ATOM 1579 C C . PHE A 1 222 ? 3.852 -7.762 -14.630 1.00 96.50 222 PHE A C 1
ATOM 1581 O O . PHE A 1 222 ? 4.757 -8.538 -14.325 1.00 96.50 222 PHE A O 1
ATOM 1588 N N . THR A 1 223 ? 2.579 -8.018 -14.300 1.00 95.50 223 THR A N 1
ATOM 1589 C CA . THR A 1 223 ? 2.231 -9.126 -13.382 1.00 95.50 223 THR A CA 1
ATOM 1590 C C . THR A 1 223 ? 0.917 -9.863 -13.631 1.00 95.50 223 THR A C 1
ATOM 1592 O O . THR A 1 223 ? 0.766 -10.977 -13.137 1.00 95.50 223 THR A O 1
ATOM 1595 N N . GLY A 1 224 ? -0.021 -9.277 -14.373 1.00 94.06 224 GLY A N 1
ATOM 1596 C CA . GLY A 1 224 ? -1.371 -9.806 -14.575 1.00 94.06 224 GLY A CA 1
ATOM 1597 C C . GLY A 1 224 ? -2.367 -9.467 -13.460 1.00 94.06 224 GLY A C 1
ATOM 1598 O O . GLY A 1 224 ? -3.497 -9.934 -13.520 1.00 94.06 224 GLY A O 1
ATOM 1599 N N . ARG A 1 225 ? -1.962 -8.675 -12.458 1.00 93.75 225 ARG A N 1
ATOM 1600 C CA . ARG A 1 225 ? -2.819 -8.076 -11.419 1.00 93.75 225 ARG A CA 1
ATOM 1601 C C . ARG A 1 225 ? -2.560 -6.573 -11.381 1.00 93.75 225 ARG A C 1
ATOM 1603 O O . ARG A 1 225 ? -1.435 -6.143 -11.648 1.00 93.75 225 ARG A O 1
ATOM 1610 N N . LEU A 1 226 ? -3.581 -5.780 -11.079 1.00 94.75 226 LEU A N 1
ATOM 1611 C CA . LEU A 1 226 ? -3.530 -4.326 -11.085 1.00 94.75 226 LEU A CA 1
ATOM 1612 C C . LEU A 1 226 ? -2.587 -3.814 -9.990 1.00 94.75 226 LEU A C 1
ATOM 1614 O O . LEU A 1 226 ? -2.724 -4.148 -8.811 1.00 94.75 226 LEU A O 1
ATOM 1618 N N . GLY A 1 227 ? -1.623 -2.985 -10.377 1.00 95.56 227 GLY A N 1
ATOM 1619 C CA . GLY A 1 227 ? -0.708 -2.329 -9.450 1.00 95.56 227 GLY A CA 1
ATOM 1620 C C . GLY A 1 227 ? -0.229 -0.974 -9.955 1.00 95.56 227 GLY A C 1
ATOM 1621 O O . GLY A 1 227 ? -0.200 -0.729 -11.162 1.00 95.56 227 GLY A O 1
ATOM 1622 N N . ARG A 1 228 ? 0.102 -0.074 -9.026 1.00 97.75 228 ARG A N 1
ATOM 1623 C CA . ARG A 1 228 ? 0.564 1.287 -9.315 1.00 97.75 228 ARG A CA 1
ATOM 1624 C C . ARG A 1 228 ? 2.088 1.367 -9.323 1.00 97.75 228 ARG A C 1
ATOM 1626 O O . ARG A 1 228 ? 2.749 0.931 -8.376 1.00 97.75 228 ARG A O 1
ATOM 1633 N N . GLY A 1 229 ? 2.633 1.993 -10.361 1.00 97.94 229 GLY A N 1
ATOM 1634 C CA . GLY A 1 229 ? 4.047 2.346 -10.451 1.00 97.94 229 GLY A CA 1
ATOM 1635 C C . GLY A 1 229 ? 4.284 3.674 -11.158 1.00 97.94 229 GLY A C 1
ATOM 1636 O O . GLY A 1 229 ? 3.374 4.208 -11.792 1.00 97.94 229 GLY A O 1
ATOM 1637 N N . ILE A 1 230 ? 5.504 4.200 -11.046 1.00 98.50 230 ILE A N 1
ATOM 1638 C CA . ILE A 1 230 ? 5.996 5.321 -11.861 1.00 98.50 230 ILE A CA 1
ATOM 1639 C C . ILE A 1 230 ? 5.870 4.911 -13.331 1.00 98.50 230 ILE A C 1
ATOM 1641 O O . ILE A 1 230 ? 6.256 3.795 -13.689 1.00 98.50 230 ILE A O 1
ATOM 1645 N N . ARG A 1 231 ? 5.315 5.784 -14.183 1.00 98.12 231 ARG A N 1
ATOM 1646 C CA . ARG A 1 231 ? 5.218 5.498 -15.619 1.00 98.12 231 ARG A CA 1
ATOM 1647 C C . ARG A 1 231 ? 6.603 5.280 -16.220 1.00 98.12 231 ARG A C 1
ATOM 1649 O O . ARG A 1 231 ? 7.582 5.927 -15.847 1.00 98.12 231 ARG A O 1
ATOM 1656 N N . ASN A 1 232 ? 6.670 4.335 -17.141 1.00 97.75 232 ASN A N 1
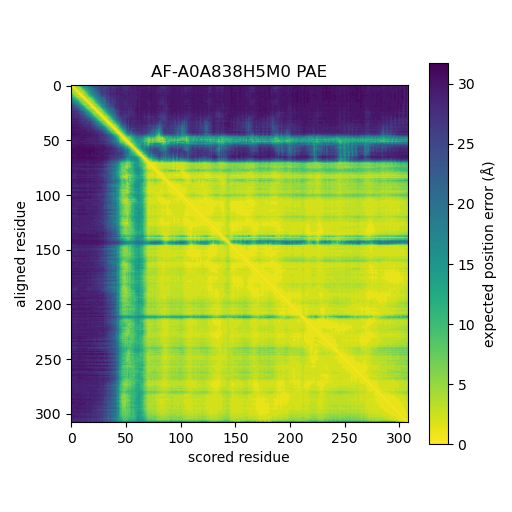ATOM 1657 C CA . ASN A 1 232 ? 7.864 3.981 -17.886 1.00 97.75 232 ASN A CA 1
ATOM 1658 C C . ASN A 1 232 ? 7.435 3.338 -19.211 1.00 97.75 232 ASN A C 1
ATOM 1660 O O . ASN A 1 232 ? 6.251 3.050 -19.416 1.00 97.75 232 ASN A O 1
ATOM 1664 N N . ARG A 1 233 ? 8.383 3.126 -20.118 1.00 97.94 233 ARG A N 1
ATOM 1665 C CA . ARG A 1 233 ? 8.089 2.693 -21.483 1.00 97.94 233 ARG A CA 1
ATOM 1666 C C . ARG A 1 233 ? 7.349 1.350 -21.541 1.00 97.94 233 ARG A C 1
ATOM 1668 O O . ARG A 1 233 ? 6.342 1.270 -22.233 1.00 97.94 233 ARG A O 1
ATOM 1675 N N . PHE A 1 234 ? 7.755 0.333 -20.769 1.00 98.00 234 PHE A N 1
ATOM 1676 C CA . PHE A 1 234 ? 7.049 -0.961 -20.742 1.00 98.00 234 PHE A CA 1
ATOM 1677 C C . PHE A 1 234 ? 5.614 -0.847 -20.197 1.00 98.00 234 PHE A C 1
ATOM 1679 O O . PHE A 1 234 ? 4.710 -1.532 -20.681 1.00 98.00 234 PHE A O 1
ATOM 1686 N N . LEU A 1 235 ? 5.373 0.016 -19.201 1.00 97.50 235 LEU A N 1
ATOM 1687 C CA . LEU A 1 235 ? 4.021 0.297 -18.716 1.00 97.50 235 LEU A CA 1
ATOM 1688 C C . LEU A 1 235 ? 3.179 0.913 -19.839 1.00 97.50 235 LEU A C 1
ATOM 1690 O O . LEU A 1 235 ? 2.087 0.418 -20.124 1.00 97.50 235 LEU A O 1
ATOM 1694 N N . ASP A 1 236 ? 3.684 1.955 -20.490 1.00 97.88 236 ASP A N 1
ATOM 1695 C CA . ASP A 1 236 ? 2.943 2.700 -21.508 1.00 97.88 236 ASP A CA 1
ATOM 1696 C C . ASP A 1 236 ? 2.681 1.866 -22.780 1.00 97.88 236 ASP A C 1
ATOM 1698 O O . ASP A 1 236 ? 1.574 1.904 -23.314 1.00 97.88 236 ASP A O 1
ATOM 1702 N N . GLU A 1 237 ? 3.647 1.051 -23.222 1.00 98.06 237 GLU A N 1
ATOM 1703 C CA . GLU A 1 237 ? 3.531 0.165 -24.394 1.00 98.06 237 GLU A CA 1
ATOM 1704 C C . GLU A 1 237 ? 2.520 -0.981 -24.200 1.00 98.06 237 GLU A C 1
ATOM 1706 O O . GLU A 1 237 ? 1.888 -1.415 -25.165 1.00 98.06 237 GLU A O 1
ATOM 1711 N N . HIS A 1 238 ? 2.360 -1.500 -22.976 1.00 97.88 238 HIS A N 1
ATOM 1712 C CA . HIS A 1 238 ? 1.636 -2.760 -22.748 1.00 97.88 238 HIS A CA 1
ATOM 1713 C C . HIS A 1 238 ? 0.366 -2.659 -21.897 1.00 97.88 238 HIS A C 1
ATOM 1715 O O . HIS A 1 238 ? -0.440 -3.590 -21.925 1.00 97.88 238 HIS A O 1
ATOM 1721 N N . THR A 1 239 ? 0.125 -1.566 -21.161 1.00 96.75 239 THR A N 1
ATOM 1722 C CA . THR A 1 239 ? -1.033 -1.478 -20.241 1.00 96.75 239 THR A CA 1
ATOM 1723 C C . THR A 1 239 ? -2.377 -1.683 -20.942 1.00 96.75 239 THR A C 1
ATOM 1725 O O . THR A 1 239 ? -3.236 -2.369 -20.394 1.00 96.75 239 THR A O 1
ATOM 1728 N N . ALA A 1 240 ? -2.548 -1.165 -22.163 1.00 96.06 240 ALA A N 1
ATOM 1729 C CA . ALA A 1 240 ? -3.803 -1.273 -22.914 1.00 96.06 240 ALA A CA 1
ATOM 1730 C C . ALA A 1 240 ? -4.158 -2.709 -23.358 1.00 96.06 240 ALA A C 1
ATOM 1732 O O . ALA A 1 240 ? -5.317 -2.985 -23.654 1.00 96.06 240 ALA A O 1
ATOM 1733 N N . ALA A 1 241 ? -3.178 -3.619 -23.395 1.00 95.94 241 ALA A N 1
ATOM 1734 C CA . ALA A 1 241 ? -3.344 -5.016 -23.806 1.00 95.94 241 ALA A CA 1
ATOM 1735 C C . ALA A 1 241 ? -3.100 -6.020 -22.660 1.00 95.94 241 ALA A C 1
ATOM 1737 O O . ALA A 1 241 ? -3.093 -7.229 -22.889 1.00 95.94 241 ALA A O 1
ATOM 1738 N N . ALA A 1 242 ? -2.866 -5.544 -21.432 1.00 95.31 242 ALA A N 1
ATOM 1739 C CA . ALA A 1 242 ? -2.448 -6.380 -20.312 1.00 95.31 242 ALA A CA 1
ATOM 1740 C C . ALA A 1 242 ? -3.628 -7.157 -19.683 1.00 95.31 242 ALA A C 1
ATOM 1742 O O . ALA A 1 242 ? -4.519 -6.533 -19.098 1.00 95.31 242 ALA A O 1
ATOM 1743 N N . PRO A 1 243 ? -3.640 -8.505 -19.732 1.00 94.44 243 PRO A N 1
ATOM 1744 C CA . PRO A 1 243 ? -4.752 -9.302 -19.220 1.00 94.44 243 PRO A CA 1
ATOM 1745 C C . PRO A 1 243 ? -4.734 -9.432 -17.689 1.00 94.44 243 PRO A C 1
ATOM 1747 O O . PRO A 1 243 ? -3.678 -9.381 -17.054 1.00 94.44 243 PRO A O 1
ATOM 1750 N N . THR A 1 244 ? -5.904 -9.698 -17.103 1.00 93.56 244 THR A N 1
ATOM 1751 C CA . THR A 1 244 ? -6.035 -10.218 -15.731 1.00 93.56 244 THR A CA 1
ATOM 1752 C C . THR A 1 244 ? -5.609 -11.689 -15.717 1.00 93.56 244 THR A C 1
ATOM 1754 O O . THR A 1 244 ? -6.379 -12.580 -16.067 1.00 93.56 244 THR A O 1
ATOM 1757 N N . ALA A 1 245 ? -4.338 -11.933 -15.396 1.00 91.94 245 ALA A N 1
ATOM 1758 C CA . ALA A 1 245 ? -3.665 -13.231 -15.497 1.00 91.94 245 ALA A CA 1
ATOM 1759 C C . ALA A 1 245 ? -2.456 -13.312 -14.539 1.00 91.94 245 ALA A C 1
ATOM 1761 O O . ALA A 1 245 ? -1.303 -13.484 -14.954 1.00 91.94 245 ALA A O 1
ATOM 1762 N N . TYR A 1 246 ? -2.713 -13.111 -13.245 1.00 88.81 246 TYR A N 1
ATOM 1763 C CA . TYR A 1 246 ? -1.734 -13.290 -12.172 1.00 88.81 246 TYR A CA 1
ATOM 1764 C C . TYR A 1 246 ? -1.818 -14.712 -11.587 1.00 88.81 246 TYR A C 1
ATOM 1766 O O . TYR A 1 246 ? -2.924 -15.177 -11.309 1.00 88.81 246 TYR A O 1
ATOM 1774 N N . PRO A 1 247 ? -0.684 -15.396 -11.329 1.00 89.56 247 PRO A N 1
ATOM 1775 C CA . PRO A 1 247 ? 0.701 -14.932 -11.468 1.00 89.56 247 PRO A CA 1
ATOM 1776 C C . PRO A 1 247 ? 1.347 -15.229 -12.839 1.00 89.56 247 PRO A C 1
ATOM 1778 O O . PRO A 1 247 ? 2.552 -15.033 -12.997 1.00 89.56 247 PRO A O 1
ATOM 1781 N N . GLN A 1 248 ? 0.595 -15.698 -13.841 1.00 92.06 248 GLN A N 1
ATOM 1782 C CA . GLN A 1 248 ? 1.140 -16.176 -15.122 1.00 92.06 248 GLN A CA 1
ATOM 1783 C C . GLN A 1 248 ? 1.949 -15.092 -15.856 1.00 92.06 248 GLN A C 1
ATOM 1785 O O . GLN A 1 248 ? 3.082 -15.341 -16.271 1.00 92.06 248 GLN A O 1
ATOM 1790 N N . VAL A 1 249 ? 1.419 -13.869 -15.952 1.00 94.25 249 VAL A N 1
ATOM 1791 C CA . VAL A 1 249 ? 2.130 -12.723 -16.551 1.00 94.25 249 VAL A CA 1
ATO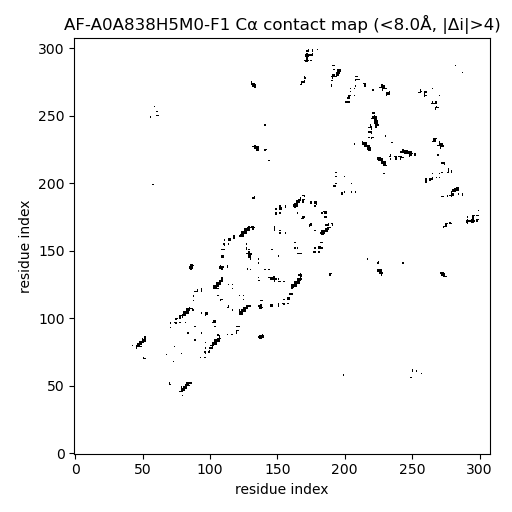M 1792 C C . VAL A 1 249 ? 3.319 -12.292 -15.685 1.00 94.25 249 VAL A C 1
ATOM 1794 O O . VAL A 1 249 ? 4.365 -11.933 -16.218 1.00 94.25 249 VAL A O 1
ATOM 1797 N N . HIS A 1 250 ? 3.222 -12.383 -14.354 1.00 92.94 250 HIS A N 1
ATOM 1798 C CA . HIS A 1 250 ? 4.352 -12.112 -13.456 1.00 92.94 250 HIS A CA 1
ATOM 1799 C C . HIS A 1 250 ? 5.541 -13.048 -13.721 1.00 92.94 250 HIS A C 1
ATOM 1801 O O . HIS A 1 250 ? 6.682 -12.575 -13.738 1.00 92.94 250 HIS A O 1
ATOM 1807 N N . HIS A 1 251 ? 5.286 -14.339 -13.955 1.00 90.88 251 HIS A N 1
ATOM 1808 C CA . HIS A 1 251 ? 6.319 -15.308 -14.321 1.00 90.88 251 HIS A CA 1
ATOM 1809 C C . HIS A 1 251 ? 6.863 -15.051 -15.734 1.00 90.88 251 HIS A C 1
ATOM 1811 O O . HIS A 1 251 ? 8.078 -15.059 -15.919 1.00 90.88 251 HIS A O 1
ATOM 1817 N N . LEU A 1 252 ? 5.992 -14.742 -16.703 1.00 94.38 252 LEU A N 1
ATOM 1818 C CA . LEU A 1 252 ? 6.378 -14.421 -18.083 1.00 94.38 252 LEU A CA 1
ATOM 1819 C C . LEU A 1 252 ? 7.320 -13.205 -18.169 1.00 94.38 252 LEU A C 1
ATOM 1821 O O . LEU A 1 252 ? 8.304 -13.241 -18.902 1.00 94.38 252 LEU A O 1
ATOM 1825 N N . THR A 1 253 ? 7.060 -12.140 -17.402 1.00 95.31 253 THR A N 1
ATOM 1826 C CA . THR A 1 253 ? 7.909 -10.932 -17.395 1.00 95.31 253 THR A CA 1
ATOM 1827 C C . THR A 1 253 ? 9.111 -11.024 -16.455 1.00 95.31 253 THR A C 1
ATOM 1829 O O . THR A 1 253 ? 9.992 -10.166 -16.526 1.00 95.31 253 THR A O 1
ATOM 1832 N N . ALA A 1 254 ? 9.172 -12.001 -15.541 1.00 94.56 254 ALA A N 1
ATOM 1833 C CA . ALA A 1 254 ? 10.217 -12.053 -14.514 1.00 94.56 254 ALA A CA 1
ATOM 1834 C C . ALA A 1 254 ? 11.652 -12.038 -15.085 1.00 94.56 254 ALA A C 1
ATOM 1836 O O . ALA A 1 254 ? 12.446 -11.242 -14.575 1.00 94.56 254 ALA A O 1
ATOM 1837 N N . PRO A 1 255 ? 11.992 -12.789 -16.157 1.00 95.38 255 PRO A N 1
ATOM 1838 C CA . PRO A 1 255 ? 13.320 -12.718 -16.769 1.00 95.38 255 PRO A CA 1
ATOM 1839 C C . PRO A 1 255 ? 13.637 -11.338 -17.362 1.00 95.38 255 PRO A C 1
ATOM 1841 O O . PRO A 1 255 ? 14.744 -10.841 -17.184 1.00 95.38 255 PRO A O 1
ATOM 1844 N N . LEU A 1 256 ? 12.660 -10.680 -17.999 1.00 95.62 256 LEU A N 1
ATOM 1845 C CA . LEU A 1 256 ? 12.829 -9.340 -18.574 1.00 95.62 256 LEU A CA 1
ATOM 1846 C C . LEU A 1 256 ? 13.069 -8.284 -17.485 1.00 95.62 256 LEU A C 1
ATOM 1848 O O . LEU A 1 256 ? 13.992 -7.481 -17.590 1.00 95.62 256 LEU A O 1
ATOM 1852 N N . ARG A 1 257 ? 12.287 -8.328 -16.398 1.00 96.06 257 ARG A N 1
ATOM 1853 C CA . ARG A 1 257 ? 12.448 -7.427 -15.244 1.00 96.06 257 ARG A CA 1
ATOM 1854 C C . ARG A 1 257 ? 13.758 -7.683 -14.491 1.00 96.06 257 ARG A C 1
ATOM 1856 O O . ARG A 1 257 ? 14.336 -6.751 -13.940 1.00 96.06 257 ARG A O 1
ATOM 1863 N N . ALA A 1 258 ? 14.241 -8.927 -14.460 1.00 94.81 258 ALA A N 1
ATOM 1864 C CA . ALA A 1 258 ? 15.558 -9.264 -13.922 1.00 94.81 258 ALA A CA 1
ATOM 1865 C C . ALA A 1 258 ? 16.693 -8.736 -14.818 1.00 94.81 258 ALA A C 1
ATOM 1867 O O . ALA A 1 258 ? 17.629 -8.123 -14.305 1.00 94.81 258 ALA A O 1
ATOM 1868 N N . TYR A 1 259 ? 16.573 -8.887 -16.141 1.00 95.56 259 TYR A N 1
ATOM 1869 C CA . TYR A 1 259 ? 17.519 -8.320 -17.102 1.00 95.56 259 TYR A CA 1
ATOM 1870 C C . TYR A 1 259 ? 17.593 -6.791 -16.992 1.00 95.56 259 TYR A C 1
ATOM 1872 O O . TYR A 1 259 ? 18.689 -6.264 -16.813 1.00 95.56 259 TYR A O 1
ATOM 1880 N N . GLY A 1 260 ? 16.450 -6.094 -16.960 1.00 96.12 260 GLY A N 1
ATOM 1881 C CA . GLY A 1 260 ? 16.388 -4.642 -16.750 1.00 96.12 260 GLY A CA 1
ATOM 1882 C C . GLY A 1 260 ? 17.153 -4.191 -15.501 1.00 96.12 260 GLY A C 1
ATOM 1883 O O . GLY A 1 260 ? 18.018 -3.323 -15.588 1.00 96.12 260 GLY A O 1
ATOM 1884 N N . ARG A 1 261 ? 16.949 -4.861 -14.354 1.00 95.25 261 ARG A N 1
ATOM 1885 C CA . ARG A 1 261 ? 17.733 -4.599 -13.127 1.00 95.25 261 ARG A CA 1
ATOM 1886 C C . ARG A 1 261 ? 19.235 -4.819 -13.317 1.00 95.25 261 ARG A C 1
ATOM 1888 O O . ARG A 1 261 ? 20.013 -4.045 -12.775 1.00 95.25 261 ARG A O 1
ATOM 1895 N N . SER A 1 262 ? 19.640 -5.848 -14.065 1.00 95.25 262 SER A N 1
ATOM 1896 C CA . SER A 1 262 ? 21.058 -6.175 -14.284 1.00 95.25 262 SER A CA 1
ATOM 1897 C C . SER A 1 262 ? 21.809 -5.161 -15.156 1.00 95.25 262 SER A C 1
ATOM 1899 O O . SER A 1 262 ? 23.021 -5.033 -15.008 1.00 95.25 262 SER A O 1
ATOM 1901 N N . ILE A 1 263 ? 21.102 -4.419 -16.020 1.00 96.50 263 ILE A N 1
ATOM 1902 C CA . ILE A 1 263 ? 21.678 -3.371 -16.884 1.00 96.50 263 ILE A CA 1
ATOM 1903 C C . ILE A 1 263 ? 21.350 -1.938 -16.426 1.00 96.50 263 ILE A C 1
ATOM 1905 O O . ILE A 1 263 ? 21.773 -0.984 -17.070 1.00 96.50 263 ILE A O 1
ATOM 1909 N N . GLY A 1 264 ? 20.593 -1.774 -15.336 1.00 95.75 264 GLY A N 1
ATOM 1910 C CA . GLY A 1 264 ? 20.140 -0.469 -14.839 1.00 95.75 264 GLY A CA 1
ATOM 1911 C C . GLY A 1 264 ? 18.963 0.153 -15.610 1.00 95.75 264 GLY A C 1
ATOM 1912 O O . GLY A 1 264 ? 18.642 1.319 -15.391 1.00 95.75 264 GLY A O 1
ATOM 1913 N N . ASP A 1 265 ? 18.299 -0.596 -16.492 1.00 96.94 265 ASP A N 1
ATOM 1914 C CA . ASP A 1 265 ? 17.206 -0.090 -17.326 1.00 96.94 265 ASP A CA 1
ATOM 1915 C C . ASP A 1 265 ? 15.884 -0.012 -16.541 1.00 96.94 265 ASP A C 1
ATOM 1917 O O . ASP A 1 265 ? 15.161 -0.999 -16.370 1.00 96.94 265 ASP A O 1
ATOM 1921 N N . ALA A 1 266 ? 15.562 1.199 -16.081 1.00 96.44 266 ALA A N 1
ATOM 1922 C CA . ALA A 1 266 ? 14.322 1.520 -15.384 1.00 96.44 266 ALA A CA 1
ATOM 1923 C C . ALA A 1 266 ? 13.056 1.383 -16.256 1.00 96.44 266 ALA A C 1
ATOM 1925 O O . ALA A 1 266 ? 11.970 1.227 -15.694 1.00 96.44 266 ALA A O 1
ATOM 1926 N N . ASP A 1 267 ? 13.158 1.396 -17.590 1.00 97.25 267 ASP A N 1
ATOM 1927 C CA . ASP A 1 267 ? 12.016 1.243 -18.503 1.00 97.25 267 ASP A CA 1
ATOM 1928 C C . ASP A 1 267 ? 11.519 -0.204 -18.618 1.00 97.25 267 ASP A C 1
ATOM 1930 O O . ASP A 1 267 ? 10.385 -0.422 -19.040 1.00 97.25 267 ASP A O 1
ATOM 1934 N N . LEU A 1 268 ? 12.322 -1.188 -18.194 1.00 96.12 268 LEU A N 1
ATOM 1935 C CA . LEU A 1 268 ? 11.965 -2.614 -18.170 1.00 96.12 268 LEU A CA 1
ATOM 1936 C C . LEU A 1 268 ? 11.542 -3.130 -16.782 1.00 96.12 268 LEU A C 1
ATOM 1938 O O . LEU A 1 268 ? 11.195 -4.304 -16.638 1.00 96.12 268 LEU A O 1
ATOM 1942 N N . ILE A 1 269 ? 11.575 -2.290 -15.743 1.00 95.50 269 ILE A N 1
ATOM 1943 C CA . ILE A 1 269 ? 11.339 -2.688 -14.343 1.00 95.50 269 ILE A CA 1
ATOM 1944 C C . ILE A 1 269 ? 9.928 -2.286 -13.892 1.00 95.50 269 ILE A C 1
ATOM 1946 O O . ILE A 1 269 ? 9.397 -1.253 -14.285 1.00 95.50 269 ILE A O 1
ATOM 1950 N N . ASN A 1 270 ? 9.323 -3.077 -13.000 1.00 96.00 270 ASN A N 1
ATOM 1951 C CA . ASN A 1 270 ? 8.106 -2.680 -12.292 1.00 96.00 270 ASN A CA 1
ATOM 1952 C C . ASN A 1 270 ? 8.427 -1.634 -11.203 1.00 96.00 270 ASN A C 1
ATOM 1954 O O . ASN A 1 270 ? 8.685 -1.993 -10.054 1.00 96.00 270 ASN A O 1
ATOM 1958 N N . LEU A 1 271 ? 8.426 -0.347 -11.567 1.00 97.50 271 LEU A N 1
ATOM 1959 C CA . LEU A 1 271 ? 8.723 0.794 -10.683 1.00 97.50 271 LEU A CA 1
ATOM 1960 C C . LEU A 1 271 ? 7.579 1.075 -9.680 1.00 97.50 271 LEU A C 1
ATOM 1962 O O . LEU A 1 271 ? 6.933 2.120 -9.721 1.00 97.50 271 LEU A O 1
ATOM 1966 N N . TRP A 1 272 ? 7.254 0.099 -8.828 1.00 97.94 272 TRP A N 1
ATOM 1967 C CA . TRP A 1 272 ? 6.138 0.146 -7.876 1.00 97.94 272 TRP A CA 1
ATOM 1968 C C . TRP A 1 272 ? 6.290 1.261 -6.829 1.00 97.94 272 TRP A C 1
ATOM 1970 O O . TRP A 1 272 ? 7.074 1.144 -5.890 1.00 97.94 272 TRP A O 1
ATOM 1980 N N . ALA A 1 273 ? 5.468 2.306 -6.953 1.00 98.31 273 ALA A N 1
ATOM 1981 C CA . ALA A 1 273 ? 5.484 3.491 -6.103 1.00 98.31 273 ALA A CA 1
ATOM 1982 C C . ALA A 1 273 ? 4.084 4.125 -6.014 1.00 98.31 273 ALA A C 1
ATOM 1984 O O . ALA A 1 273 ? 3.310 4.062 -6.970 1.00 98.31 273 ALA A O 1
ATOM 1985 N N . GLY A 1 274 ? 3.740 4.708 -4.862 1.00 98.12 274 GLY A N 1
ATOM 1986 C CA . GLY A 1 274 ? 2.488 5.443 -4.663 1.00 98.12 274 GLY A CA 1
ATOM 1987 C C . GLY A 1 274 ? 2.523 6.842 -5.282 1.00 98.12 274 GLY A C 1
ATOM 1988 O O . GLY A 1 274 ? 3.575 7.321 -5.692 1.00 98.12 274 GLY A O 1
ATOM 1989 N N . GLN A 1 275 ? 1.385 7.537 -5.329 1.00 97.75 275 GLN A N 1
ATOM 1990 C CA . GLN A 1 275 ? 1.306 8.855 -5.984 1.00 97.75 275 GLN A CA 1
ATOM 1991 C C . GLN A 1 275 ? 2.239 9.916 -5.378 1.00 97.75 275 GLN A C 1
ATOM 1993 O O . GLN A 1 275 ? 2.748 10.751 -6.113 1.00 97.75 275 GLN A O 1
ATOM 1998 N N . ALA A 1 276 ? 2.508 9.852 -4.073 1.00 97.25 276 ALA A N 1
ATOM 1999 C CA . ALA A 1 276 ? 3.368 10.797 -3.357 1.00 97.25 276 ALA A CA 1
ATOM 2000 C C . ALA A 1 276 ? 4.858 10.377 -3.307 1.00 97.25 276 ALA A C 1
ATOM 2002 O O . ALA A 1 276 ? 5.570 10.750 -2.375 1.00 97.25 276 ALA A O 1
ATOM 2003 N N . TYR A 1 277 ? 5.337 9.558 -4.256 1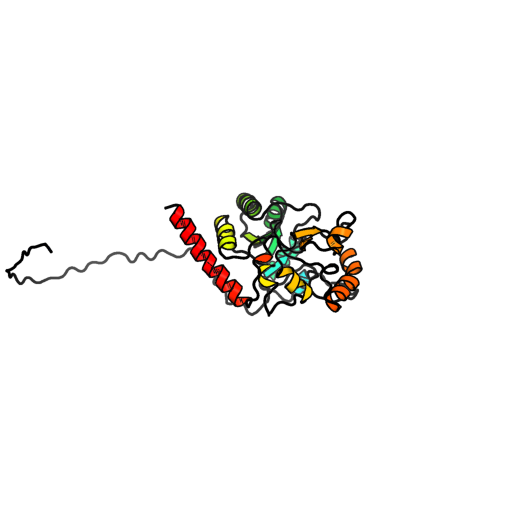.00 97.88 277 TYR A N 1
ATOM 2004 C CA . TYR A 1 277 ? 6.659 8.915 -4.165 1.00 97.88 277 TYR A CA 1
ATOM 2005 C C . TYR A 1 277 ? 7.844 9.882 -4.067 1.00 97.88 277 TYR A C 1
ATOM 2007 O O . TYR A 1 277 ? 8.846 9.539 -3.447 1.00 97.88 277 TYR A O 1
ATOM 2015 N N . THR A 1 278 ? 7.720 11.086 -4.623 1.00 96.56 278 THR A N 1
ATOM 2016 C CA . THR A 1 278 ? 8.764 12.123 -4.635 1.00 96.56 278 THR A CA 1
ATOM 2017 C C . THR A 1 278 ? 9.087 12.669 -3.240 1.00 96.56 278 THR A C 1
ATOM 2019 O O . THR A 1 278 ? 10.129 13.287 -3.044 1.00 96.56 278 THR A O 1
ATOM 2022 N N . LEU A 1 279 ? 8.248 12.367 -2.240 1.00 96.94 279 LEU A N 1
ATOM 2023 C CA . LEU A 1 279 ? 8.503 12.624 -0.819 1.00 96.94 279 LEU A CA 1
ATOM 2024 C C . LEU A 1 279 ? 9.371 11.538 -0.141 1.00 96.94 279 LEU A C 1
ATOM 2026 O O . LEU A 1 279 ? 9.633 11.627 1.060 1.00 96.94 279 LEU A O 1
ATOM 2030 N N . ALA A 1 280 ? 9.798 10.494 -0.862 1.00 96.44 280 ALA A N 1
ATOM 2031 C CA . ALA A 1 280 ? 10.719 9.483 -0.344 1.00 96.44 280 ALA A CA 1
ATOM 2032 C C . ALA A 1 280 ? 12.137 10.062 -0.187 1.00 96.44 280 ALA A C 1
ATOM 2034 O O . ALA A 1 280 ? 12.658 10.714 -1.091 1.00 96.44 280 ALA A O 1
ATOM 2035 N N . SER A 1 281 ? 12.775 9.775 0.948 1.00 95.25 281 SER A N 1
ATOM 2036 C CA . SER A 1 281 ? 14.079 10.320 1.352 1.00 95.25 281 SER A CA 1
ATOM 2037 C C . SER A 1 281 ? 15.061 9.206 1.702 1.00 95.25 281 SER A C 1
ATOM 2039 O O . SER A 1 281 ? 14.637 8.226 2.309 1.00 95.25 281 SER A O 1
ATOM 2041 N N . ASP A 1 282 ? 16.355 9.395 1.436 1.00 96.81 282 ASP A N 1
ATOM 2042 C CA . ASP A 1 282 ? 17.422 8.396 1.662 1.00 96.81 282 ASP A CA 1
ATOM 2043 C C . ASP A 1 282 ? 17.823 8.211 3.148 1.00 96.81 282 ASP A C 1
ATOM 2045 O O . ASP A 1 282 ? 18.972 7.912 3.470 1.00 96.81 282 ASP A O 1
ATOM 2049 N N . LEU A 1 283 ? 16.887 8.437 4.076 1.00 97.94 283 LEU A N 1
ATOM 2050 C CA . LEU A 1 283 ? 17.104 8.261 5.514 1.00 97.94 283 LEU A CA 1
ATOM 2051 C C . LEU A 1 283 ? 16.938 6.787 5.921 1.00 97.94 283 LEU A C 1
ATOM 2053 O O . LEU A 1 283 ? 16.121 6.091 5.310 1.00 97.94 283 LEU A O 1
ATOM 2057 N N . PRO A 1 284 ? 17.611 6.327 6.992 1.00 98.50 284 PRO A N 1
ATOM 2058 C CA . PRO A 1 284 ? 17.315 5.054 7.648 1.00 98.50 284 PRO A CA 1
ATOM 2059 C C . PRO A 1 284 ? 15.829 4.889 7.989 1.00 98.50 284 PRO A C 1
ATOM 2061 O O . PRO A 1 284 ? 15.132 5.856 8.323 1.00 98.50 284 PRO A O 1
ATOM 2064 N N . ALA A 1 285 ? 15.332 3.655 7.959 1.00 98.12 285 ALA A N 1
ATOM 2065 C CA . ALA A 1 285 ? 13.920 3.361 8.204 1.00 98.12 285 ALA A CA 1
ATOM 2066 C C . ALA A 1 285 ? 13.472 3.776 9.621 1.00 98.12 285 ALA A C 1
ATOM 2068 O O . ALA A 1 285 ? 12.353 4.265 9.801 1.00 98.12 285 ALA A O 1
ATOM 2069 N N . GLU A 1 286 ? 14.361 3.650 10.612 1.00 98.19 286 GLU A N 1
ATOM 2070 C CA . GLU A 1 286 ? 14.155 4.131 11.985 1.00 98.19 286 GLU A CA 1
ATOM 2071 C C . GLU A 1 286 ? 13.923 5.653 12.028 1.00 98.19 286 GLU A C 1
ATOM 2073 O O . GLU A 1 286 ? 12.941 6.118 12.615 1.00 98.19 286 GLU A O 1
ATOM 2078 N N . GLU A 1 287 ? 14.754 6.437 11.335 1.00 98.56 287 GLU A N 1
ATOM 2079 C CA . GLU A 1 287 ? 14.614 7.896 11.268 1.00 98.56 287 GLU A CA 1
ATOM 2080 C C . GLU A 1 287 ? 13.304 8.323 10.599 1.00 98.56 287 GLU A C 1
ATOM 2082 O O . GLU A 1 287 ? 12.641 9.239 11.089 1.00 98.56 287 GLU A O 1
ATOM 2087 N N . ILE A 1 288 ? 12.873 7.638 9.532 1.00 98.50 288 ILE A N 1
ATOM 2088 C CA . ILE A 1 288 ? 11.579 7.918 8.889 1.00 98.50 288 ILE A CA 1
ATOM 2089 C C . ILE A 1 288 ? 10.420 7.672 9.863 1.00 98.50 288 ILE A C 1
ATOM 2091 O O . ILE A 1 288 ? 9.521 8.512 9.954 1.00 98.50 288 ILE A O 1
ATOM 2095 N N . VAL A 1 289 ? 10.443 6.580 10.636 1.00 98.31 289 VAL A N 1
ATOM 2096 C CA . VAL A 1 289 ? 9.415 6.299 11.657 1.00 98.31 289 VAL A CA 1
ATOM 2097 C C . VAL A 1 289 ? 9.410 7.374 12.748 1.00 98.31 289 VAL A C 1
ATOM 2099 O O . VAL A 1 289 ? 8.344 7.901 13.082 1.00 98.31 289 VAL A O 1
ATOM 2102 N N . HIS A 1 290 ? 10.577 7.758 13.274 1.00 98.50 290 HIS A N 1
ATOM 2103 C CA . HIS A 1 290 ? 10.682 8.801 14.299 1.00 98.50 290 HIS A CA 1
ATOM 2104 C C . HIS A 1 290 ? 10.257 10.186 13.792 1.00 98.50 290 HIS A C 1
ATOM 2106 O O . HIS A 1 290 ? 9.540 10.898 14.506 1.00 98.50 290 HIS A O 1
ATOM 2112 N N . ARG A 1 291 ? 10.626 10.549 12.556 1.00 98.50 291 ARG A N 1
ATOM 2113 C CA . ARG A 1 291 ? 10.204 11.779 11.872 1.00 98.50 291 ARG A CA 1
ATOM 2114 C C . ARG A 1 291 ? 8.686 11.825 11.728 1.00 98.50 291 ARG A C 1
ATOM 2116 O O . ARG A 1 291 ? 8.053 12.715 12.293 1.00 98.50 291 ARG A O 1
ATOM 2123 N N . VAL A 1 292 ? 8.096 10.831 11.061 1.00 98.62 292 VAL A N 1
ATOM 2124 C CA . VAL A 1 292 ? 6.649 10.758 10.786 1.00 98.62 292 VAL A CA 1
ATOM 2125 C C . VAL A 1 292 ? 5.835 10.760 12.085 1.00 98.62 292 VAL A C 1
ATOM 2127 O O . VAL A 1 292 ? 4.851 11.490 12.191 1.00 98.62 292 VAL A O 1
ATOM 2130 N N . ALA A 1 293 ? 6.260 10.019 13.114 1.00 98.38 293 ALA A N 1
ATOM 2131 C CA . ALA A 1 293 ? 5.580 10.008 14.410 1.00 98.38 293 ALA A CA 1
ATOM 2132 C C . ALA A 1 293 ? 5.678 11.347 15.167 1.00 98.38 293 ALA A C 1
ATOM 2134 O O . ALA A 1 293 ? 4.792 11.670 15.958 1.00 98.38 293 ALA A O 1
ATOM 2135 N N . THR A 1 294 ? 6.741 12.126 14.959 1.00 98.62 294 THR A N 1
ATOM 2136 C CA . THR A 1 294 ? 6.932 13.437 15.601 1.00 98.62 294 THR A CA 1
ATOM 2137 C C . THR A 1 294 ? 6.150 14.522 14.870 1.00 98.62 294 THR A C 1
ATOM 2139 O O . THR A 1 294 ? 5.328 15.196 15.489 1.00 98.62 294 THR A O 1
ATOM 2142 N N . GLU A 1 295 ? 6.309 14.607 13.549 1.00 98.62 295 GLU A N 1
ATOM 2143 C CA . GLU A 1 295 ? 5.521 15.467 12.660 1.00 98.62 295 GLU A CA 1
ATOM 2144 C C . GLU A 1 295 ? 4.009 15.271 12.853 1.00 98.62 295 GLU A C 1
ATOM 2146 O O . GLU A 1 295 ? 3.272 16.252 12.890 1.00 98.62 295 GLU A O 1
ATOM 2151 N N . ALA A 1 296 ? 3.535 14.030 13.031 1.00 98.75 296 ALA A N 1
ATOM 2152 C CA . ALA A 1 296 ? 2.112 13.749 13.226 1.00 98.75 296 ALA A CA 1
ATOM 2153 C C . ALA A 1 296 ? 1.551 14.358 14.520 1.00 98.75 296 ALA A C 1
ATOM 2155 O O . ALA A 1 296 ? 0.435 14.873 14.517 1.00 98.75 296 ALA A O 1
ATOM 2156 N N . ARG A 1 297 ? 2.321 14.357 15.618 1.00 98.56 297 ARG A N 1
ATOM 2157 C CA . ARG A 1 297 ? 1.907 15.013 16.874 1.00 98.56 297 ARG A CA 1
ATOM 2158 C C . ARG A 1 297 ? 1.824 16.527 16.695 1.00 98.56 297 ARG A C 1
ATOM 2160 O O . ARG A 1 297 ? 0.833 17.128 17.099 1.00 98.56 297 ARG A O 1
ATOM 2167 N N . THR A 1 298 ? 2.822 17.122 16.041 1.00 98.62 298 THR A N 1
ATOM 2168 C CA . THR A 1 298 ? 2.850 18.559 15.731 1.00 98.62 298 THR A CA 1
ATOM 2169 C C . THR A 1 298 ? 1.685 18.965 14.828 1.00 98.62 298 THR A C 1
ATOM 2171 O O . THR A 1 298 ? 1.022 19.961 15.099 1.00 98.62 298 THR A O 1
ATOM 2174 N N . ALA A 1 299 ? 1.386 18.176 13.791 1.00 98.44 299 ALA A N 1
ATOM 2175 C CA . ALA A 1 299 ? 0.282 18.432 12.870 1.00 98.44 299 ALA A CA 1
ATOM 2176 C C . ALA A 1 299 ? -1.094 18.321 13.550 1.00 98.44 299 ALA A C 1
ATOM 2178 O O . ALA A 1 299 ? -1.957 19.157 13.297 1.00 98.44 299 ALA A O 1
ATOM 2179 N N . LEU A 1 300 ? -1.293 17.340 14.440 1.00 98.06 300 LEU A N 1
ATOM 2180 C CA . LEU A 1 300 ? -2.530 17.209 15.221 1.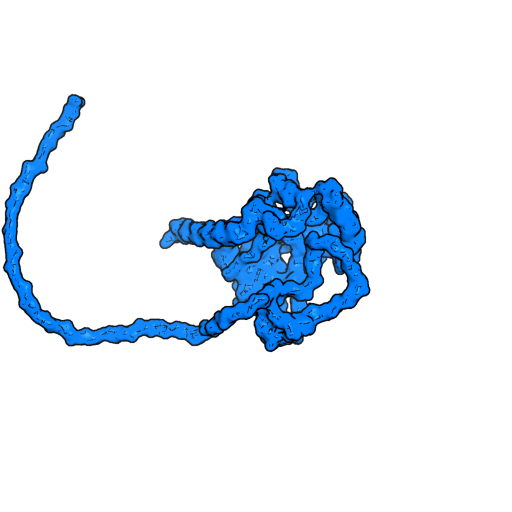00 98.06 300 LEU A CA 1
ATOM 2181 C C . LEU A 1 300 ? -2.731 18.381 16.193 1.00 98.06 300 LEU A C 1
ATOM 2183 O O . LEU A 1 300 ? -3.839 18.902 16.286 1.00 98.06 300 LEU A O 1
ATOM 2187 N N . GLU A 1 301 ? -1.680 18.828 16.885 1.00 97.88 301 GLU A N 1
ATOM 2188 C CA . GLU A 1 301 ? -1.772 19.974 17.801 1.00 97.88 301 GLU A CA 1
ATOM 2189 C C . GLU A 1 301 ? -1.990 21.297 17.047 1.00 97.88 301 GLU A C 1
ATOM 2191 O O . GLU A 1 301 ? -2.834 22.095 17.449 1.00 97.88 301 GLU A O 1
ATOM 2196 N N . ALA A 1 302 ? -1.321 21.506 15.908 1.00 97.56 302 ALA A N 1
ATOM 2197 C CA . ALA A 1 302 ? -1.571 22.663 15.047 1.00 97.56 302 ALA A CA 1
ATOM 2198 C C . ALA A 1 302 ? -3.008 22.665 14.489 1.00 97.56 302 ALA A C 1
ATOM 2200 O O . ALA A 1 302 ? -3.679 23.694 14.515 1.00 97.56 302 ALA A O 1
ATOM 2201 N N . ALA A 1 303 ? -3.517 21.510 14.044 1.00 96.94 303 ALA A N 1
ATOM 2202 C CA . ALA A 1 303 ? -4.902 21.375 13.594 1.00 96.94 303 ALA A CA 1
ATOM 2203 C C . ALA A 1 303 ? -5.910 21.637 14.726 1.00 96.94 303 ALA A C 1
ATOM 2205 O O . ALA A 1 303 ? -6.935 22.271 14.490 1.00 96.94 303 ALA A O 1
ATOM 2206 N N . ARG A 1 304 ? -5.607 21.213 15.962 1.00 96.50 304 ARG A N 1
ATOM 2207 C CA . ARG A 1 304 ? -6.425 21.513 17.146 1.00 96.50 304 ARG A CA 1
ATOM 2208 C C . ARG A 1 304 ? -6.485 23.019 17.417 1.00 96.50 304 ARG A C 1
ATOM 2210 O O . ARG A 1 304 ? -7.571 23.555 17.590 1.00 96.50 304 ARG A O 1
ATOM 2217 N N . GLN A 1 305 ? -5.343 23.708 17.387 1.00 96.69 305 GLN A N 1
ATOM 2218 C CA . GLN A 1 305 ? -5.257 25.158 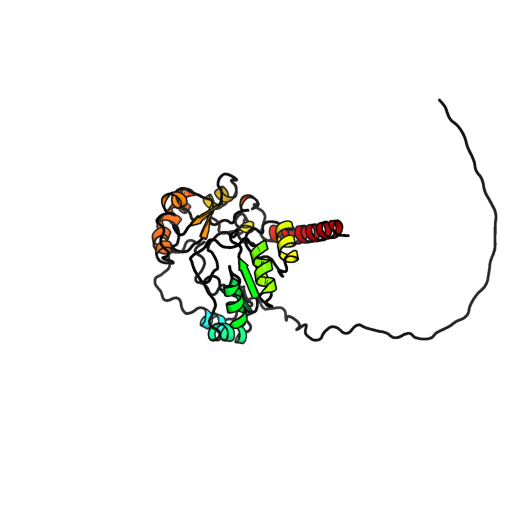17.622 1.00 96.69 305 GLN A CA 1
ATOM 2219 C C . GLN A 1 305 ? -6.027 26.001 16.589 1.00 96.69 305 GLN A C 1
ATOM 2221 O O . GLN A 1 305 ? -6.437 27.115 16.906 1.00 96.69 305 GLN A O 1
ATOM 2226 N N . LEU A 1 306 ? -6.264 25.478 15.380 1.00 96.25 306 LEU A N 1
ATOM 2227 C CA . LEU A 1 306 ? -7.101 26.124 14.358 1.00 96.25 306 LEU A CA 1
ATOM 2228 C C . LEU A 1 306 ? -8.617 25.976 14.606 1.00 96.25 306 LEU A C 1
ATOM 2230 O O . LEU A 1 306 ? -9.399 26.641 13.928 1.00 96.25 306 LEU A O 1
ATOM 2234 N N . LEU A 1 307 ? -9.037 25.116 15.541 1.00 94.38 307 LEU A N 1
ATOM 2235 C CA . LEU A 1 307 ? -10.446 24.842 15.860 1.00 94.38 307 LEU A CA 1
ATOM 2236 C C . LEU A 1 307 ? -10.912 25.469 17.188 1.00 94.38 307 LEU A C 1
ATOM 2238 O O . LEU A 1 307 ? -12.112 25.700 17.339 1.00 94.38 307 LEU A O 1
ATOM 2242 N N . GLY A 1 308 ? -9.983 25.757 18.111 1.00 84.94 308 GLY A N 1
ATOM 2243 C CA . GLY A 1 308 ? -10.227 26.386 19.422 1.00 84.94 308 GLY A CA 1
ATOM 2244 C C . GLY A 1 308 ? -9.982 25.474 20.623 1.00 84.94 308 GLY A C 1
ATOM 2245 O O . GLY A 1 308 ? -10.720 25.657 21.613 1.00 84.94 308 GLY A O 1
#

Sequence (308 aa):
MTSSVEGTPRPNGQGLTGAQPEARHPSSGHVPSRPAGARSVARPQRSVPTSADPPAATNADAPTPHRQKPLVPLLAESPAAMVSFAFGCPSFEDLARLKRSNSEVWVTVTTVDEARQAEDVGADCLVVQGSEAGGHRGGFTDDHDGLGLLALVQLVRTATSVPLIATGGIMTGAGLAAALAAGARAGALGTAFLRCPEAGTSSAHQEALARDDRPTAFTRAFTGRLGRGIRNRFLDEHTAAAPTAYPQVHHLTAPLRAYGRSIGDADLINLWAGQAYTLASDLPAEEIVHRVATEARTALEAARQLLG

Radius of gyration: 28.02 Å; Cα contacts (8 Å, |Δi|>4): 530; chains: 1; bounding box: 41×94×91 Å

Solvent-accessible surface area (backbone atoms only — not comparable to full-atom values): 17675 Å² total; per-residue (Å²): 133,83,82,91,84,91,90,85,84,88,88,88,83,90,86,87,89,88,81,88,86,89,84,90,83,89,78,83,87,80,76,84,77,76,76,89,78,78,71,79,77,70,81,72,75,98,46,60,76,39,68,65,49,82,78,75,88,82,69,92,73,80,81,72,97,64,78,82,68,68,48,62,66,53,39,39,76,55,50,28,54,31,37,36,30,40,66,36,78,74,52,51,66,56,47,53,44,32,46,73,44,63,17,44,43,32,36,31,20,47,51,54,67,52,44,44,55,37,52,75,53,60,42,64,29,36,36,39,42,11,51,33,28,40,31,65,63,33,27,70,67,84,85,77,75,68,46,47,36,78,61,43,46,43,53,37,59,77,68,46,88,62,52,34,30,35,25,34,55,39,59,44,10,54,47,43,28,53,41,41,74,51,66,27,80,48,67,54,67,61,45,40,46,48,40,11,82,85,38,92,54,54,64,39,48,38,56,53,44,70,44,93,80,59,67,57,45,78,34,18,46,65,27,9,49,49,23,18,14,44,59,36,58,50,50,71,76,31,36,93,76,37,55,89,38,62,63,61,35,30,61,70,38,43,64,53,31,50,49,16,64,75,73,50,39,48,45,49,37,84,42,57,24,17,68,52,31,69,65,35,46,75,48,48,63,67,57,51,52,55,47,27,60,48,42,17,53,54,41,47,53,53,56,46,67,75,76,111

Foldseek 3Di:
DDDDDDDDDDDDDDDDDDDDDDDDDDDDPDDPDDDPDPDDPPPDDPFDEEEQDDPALQDADQDDPDDDDRVLVVCLVPPHQEYEAQQAADALVSCVSNVVSNYQYEYEAQAQVRLVVNVVSPHQEYEHEALLAWFFHRHNDQDDSGHGQLVRLLSNVVRDDHAYETEHPDQALLSQLSSVVSPHPGYDYDLQCLLEPPHPNQPLLNVVLQDPPFFKDWAQQQALGTGIFTDAQSRVVPRVPRHNDGRVNNSVLSVQQVVCSVVSNNRSHRSTHGRNSNSHDHHHPVVSVVRSNVRNVVSNVVVVVVVD

Mean predicted aligned error: 11.16 Å

Nearest PDB structures (foldseek):
  4qiu-assembly1_B  TM=9.363E-01  e=1.665E-23  Pseudomonas aeruginosa PAO581
  4q4k-assembly1_B  TM=9.211E-01  e=2.117E-23  Pseudomonas aeruginosa PAO1
  5lsm-assembly3_A  TM=9.180E-01  e=1.502E-21  Shewanella oneidensis MR-1
  5lsm-assembly6_E  TM=9.128E-01  e=1.414E-21  Shewanella oneidensis MR-1
  5lsm-assembly4_B  TM=9.244E-01  e=6.735E-21  Shewanella oneidensis MR-1